Protein AF-A0A2W6Z228-F1 (afdb_monomer)

Structure (mmCIF, N/CA/C/O backbone):
data_AF-A0A2W6Z228-F1
#
_entry.id   AF-A0A2W6Z228-F1
#
loop_
_atom_site.group_PDB
_atom_site.id
_atom_site.type_symbol
_atom_site.label_atom_id
_atom_site.label_alt_id
_atom_site.label_comp_id
_atom_site.label_asym_id
_atom_site.label_entity_id
_atom_site.label_seq_id
_atom_site.pdbx_PDB_ins_code
_atom_site.Cartn_x
_atom_site.Cartn_y
_atom_site.Cartn_z
_atom_site.occupancy
_atom_site.B_iso_or_equiv
_atom_site.auth_seq_id
_atom_site.auth_comp_id
_atom_site.auth_asym_id
_atom_site.auth_atom_id
_atom_site.pdbx_PDB_model_num
ATOM 1 N N . MET A 1 1 ? 29.769 10.459 -49.373 1.00 40.97 1 MET A N 1
ATOM 2 C CA . MET A 1 1 ? 30.879 10.448 -50.356 1.00 40.97 1 MET A CA 1
ATOM 3 C C . MET A 1 1 ? 30.929 9.048 -50.964 1.00 40.97 1 MET A C 1
ATOM 5 O O . MET A 1 1 ? 30.757 8.121 -50.191 1.00 40.97 1 MET A O 1
ATOM 9 N N . PHE A 1 2 ? 31.117 8.925 -52.287 1.00 40.94 2 PHE A N 1
ATOM 10 C CA . PHE A 1 2 ? 31.103 7.706 -53.138 1.00 40.94 2 PHE A CA 1
ATOM 11 C C . PHE A 1 2 ? 29.794 7.371 -53.893 1.00 40.94 2 PHE A C 1
ATOM 13 O O . PHE A 1 2 ? 29.086 6.427 -53.571 1.00 40.94 2 PHE A O 1
ATOM 20 N N . PHE A 1 3 ? 29.550 8.115 -54.982 1.00 45.66 3 PHE A N 1
ATOM 21 C CA . PHE A 1 3 ? 28.634 7.786 -56.091 1.00 45.66 3 PHE A CA 1
ATOM 22 C C . PHE A 1 3 ? 29.430 7.709 -57.415 1.00 45.66 3 PHE A C 1
ATOM 24 O O . PHE A 1 3 ? 29.270 8.562 -58.281 1.00 45.66 3 PHE A O 1
ATOM 31 N N . LEU A 1 4 ? 30.356 6.750 -57.568 1.00 41.16 4 LEU A N 1
ATOM 32 C CA . LEU A 1 4 ? 31.196 6.664 -58.786 1.00 41.16 4 LEU A CA 1
ATOM 33 C C . LEU A 1 4 ? 31.257 5.288 -59.471 1.00 41.16 4 LEU A C 1
ATOM 35 O O . LEU A 1 4 ? 31.843 5.176 -60.541 1.00 41.16 4 LEU A O 1
ATOM 39 N N . LEU A 1 5 ? 30.619 4.246 -58.933 1.00 46.28 5 LEU A N 1
ATOM 40 C CA . LEU A 1 5 ? 30.669 2.908 -59.543 1.00 46.28 5 LEU A CA 1
ATOM 41 C C . LEU A 1 5 ? 29.816 2.686 -60.818 1.00 46.28 5 LEU A C 1
ATOM 43 O O . LEU A 1 5 ? 30.242 1.866 -61.630 1.00 46.28 5 LEU A O 1
ATOM 47 N N . PRO A 1 6 ? 28.687 3.383 -61.090 1.00 53.00 6 PRO A N 1
ATOM 48 C CA . PRO A 1 6 ? 27.893 3.093 -62.294 1.00 53.00 6 PRO A CA 1
ATOM 49 C C . PRO A 1 6 ? 28.604 3.463 -63.606 1.00 53.00 6 PRO A C 1
ATOM 51 O O . PRO A 1 6 ? 28.308 2.898 -64.654 1.00 53.00 6 PRO A O 1
ATOM 54 N N . LEU A 1 7 ? 29.545 4.411 -63.554 1.00 46.50 7 LEU A N 1
ATOM 55 C CA . LEU A 1 7 ? 30.200 4.989 -64.732 1.00 46.50 7 LEU A CA 1
ATOM 56 C C . LEU A 1 7 ? 31.336 4.126 -65.298 1.00 46.50 7 LEU A C 1
ATOM 58 O O . LEU A 1 7 ? 31.685 4.272 -66.466 1.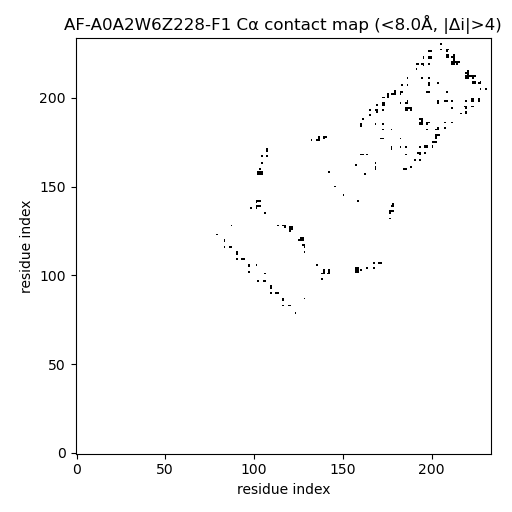00 46.50 7 LEU A O 1
ATOM 62 N N . ILE A 1 8 ? 31.893 3.205 -64.508 1.00 49.97 8 ILE A N 1
ATOM 63 C CA . ILE A 1 8 ? 33.065 2.420 -64.925 1.00 49.97 8 ILE A CA 1
ATOM 64 C C . ILE A 1 8 ? 32.655 1.258 -65.848 1.00 49.97 8 ILE A C 1
ATOM 66 O O . ILE A 1 8 ? 33.374 0.945 -66.792 1.00 49.97 8 ILE A O 1
ATOM 70 N N . GLY A 1 9 ? 31.473 0.660 -65.650 1.00 48.16 9 GLY A N 1
ATOM 71 C CA . GLY A 1 9 ? 31.011 -0.478 -66.459 1.00 48.16 9 GLY A CA 1
ATOM 72 C C . GLY A 1 9 ? 30.674 -0.122 -67.913 1.00 48.16 9 GLY A C 1
ATOM 73 O O . GLY A 1 9 ? 30.976 -0.890 -68.822 1.00 48.16 9 GLY A O 1
ATOM 74 N N . ALA A 1 10 ? 30.098 1.060 -68.151 1.00 48.19 10 ALA A N 1
ATOM 75 C CA . ALA A 1 10 ? 29.707 1.500 -69.493 1.00 48.19 10 ALA A CA 1
ATOM 76 C C . ALA A 1 10 ? 30.907 1.928 -70.363 1.00 48.19 10 ALA A C 1
ATOM 78 O O . ALA A 1 10 ? 30.891 1.739 -71.577 1.00 48.19 10 ALA A O 1
ATOM 79 N N . ALA A 1 11 ? 31.961 2.476 -69.750 1.00 50.47 11 ALA A N 1
ATOM 80 C CA . ALA A 1 11 ? 33.130 2.991 -70.465 1.00 50.47 11 ALA A CA 1
ATOM 81 C C . ALA A 1 11 ? 34.054 1.884 -71.014 1.00 50.47 11 ALA A C 1
ATOM 83 O O . ALA A 1 11 ? 34.706 2.071 -72.042 1.00 50.47 11 ALA A O 1
ATOM 84 N N . VAL A 1 12 ? 34.096 0.718 -70.360 1.00 46.94 12 VAL A N 1
ATOM 85 C CA . VAL A 1 12 ? 34.955 -0.403 -70.780 1.00 46.94 12 VAL A CA 1
ATOM 86 C C . VAL A 1 12 ? 34.349 -1.163 -71.968 1.00 46.94 12 VAL A C 1
ATOM 88 O O . VAL A 1 12 ? 35.068 -1.479 -72.910 1.00 46.94 12 VAL A O 1
ATOM 91 N N . GLY A 1 13 ? 33.026 -1.365 -71.997 1.00 49.38 13 GLY A N 1
ATOM 92 C CA . GLY A 1 13 ? 32.363 -2.058 -73.114 1.00 49.38 13 GLY A CA 1
ATOM 93 C C . GLY A 1 13 ? 32.371 -1.271 -74.434 1.00 49.38 13 GLY A C 1
ATOM 94 O O . GLY A 1 13 ? 32.393 -1.859 -75.513 1.00 49.38 13 GLY A O 1
ATOM 95 N N . ALA A 1 14 ? 32.394 0.065 -74.370 1.00 52.03 14 ALA A N 1
ATOM 96 C CA . ALA A 1 14 ? 32.379 0.923 -75.558 1.00 52.03 14 ALA A CA 1
ATOM 97 C C . ALA A 1 14 ? 33.754 1.059 -76.239 1.00 52.03 14 ALA A C 1
ATOM 99 O O . ALA A 1 14 ? 33.823 1.229 -77.454 1.00 52.03 14 ALA A O 1
ATOM 100 N N . THR A 1 15 ? 34.851 0.983 -75.480 1.00 49.59 15 THR A N 1
ATOM 101 C CA . THR A 1 15 ? 36.208 1.179 -76.021 1.00 49.59 15 THR A CA 1
ATOM 102 C C . THR A 1 15 ? 36.750 -0.064 -76.728 1.00 49.59 15 THR A C 1
ATOM 104 O O . THR A 1 15 ? 37.470 0.066 -77.713 1.00 49.59 15 THR A O 1
ATOM 107 N N . ILE A 1 16 ? 36.341 -1.264 -76.306 1.00 45.41 16 ILE A N 1
ATOM 108 C CA . ILE A 1 16 ? 36.760 -2.529 -76.933 1.00 45.41 16 ILE A CA 1
ATOM 109 C C . ILE A 1 16 ? 36.053 -2.745 -78.282 1.00 45.41 16 ILE A C 1
ATOM 111 O O . ILE A 1 16 ? 36.672 -3.212 -79.236 1.00 45.41 16 ILE A O 1
ATOM 115 N N . GLY A 1 17 ? 34.784 -2.335 -78.408 1.00 46.91 17 GLY A N 1
ATOM 116 C CA . GLY A 1 17 ? 34.005 -2.490 -79.645 1.00 46.91 17 GLY A CA 1
ATOM 117 C C . GLY A 1 17 ? 34.530 -1.691 -80.846 1.00 46.91 17 GLY A C 1
ATOM 118 O O . GLY A 1 17 ? 34.251 -2.062 -81.982 1.00 46.91 17 GLY A O 1
ATOM 119 N N . ALA A 1 18 ? 35.302 -0.625 -80.616 1.00 48.81 18 ALA A N 1
ATOM 120 C CA . ALA A 1 18 ? 35.801 0.254 -81.675 1.00 48.81 18 ALA A CA 1
ATOM 121 C C . ALA A 1 18 ? 37.148 -0.183 -82.281 1.00 48.81 18 ALA A C 1
ATOM 123 O O . ALA A 1 18 ? 37.503 0.288 -83.356 1.00 48.81 18 ALA A O 1
ATOM 124 N N . ILE A 1 19 ? 37.904 -1.068 -81.620 1.00 49.75 19 ILE A N 1
ATOM 125 C CA . ILE A 1 19 ? 39.288 -1.393 -82.022 1.00 49.75 19 ILE A CA 1
ATOM 126 C C . ILE A 1 19 ? 39.359 -2.602 -82.983 1.00 49.75 19 ILE A C 1
ATOM 128 O O . ILE A 1 19 ? 40.369 -2.799 -83.642 1.00 49.75 19 ILE A O 1
ATOM 132 N N . ILE A 1 20 ? 38.286 -3.387 -83.137 1.00 50.53 20 ILE A N 1
ATOM 133 C CA . ILE A 1 20 ? 38.312 -4.702 -83.825 1.00 50.53 20 ILE A CA 1
ATOM 134 C C . ILE A 1 20 ? 37.861 -4.615 -85.306 1.00 50.53 20 ILE A C 1
ATOM 136 O O . ILE A 1 20 ? 37.601 -5.630 -85.944 1.00 50.53 20 ILE A O 1
ATOM 140 N N . ALA A 1 21 ? 37.713 -3.415 -85.878 1.00 49.28 21 ALA A N 1
ATOM 141 C CA . ALA A 1 21 ? 37.137 -3.272 -87.221 1.00 49.28 21 ALA A CA 1
ATOM 142 C C . ALA A 1 21 ? 38.109 -3.562 -88.383 1.00 49.28 21 ALA A C 1
ATOM 144 O O . ALA A 1 21 ? 37.621 -3.902 -89.456 1.00 49.28 21 ALA A O 1
ATOM 145 N N . ASP A 1 22 ? 39.431 -3.494 -88.186 1.00 49.75 22 ASP A N 1
ATOM 146 C CA . ASP A 1 22 ? 40.396 -3.662 -89.281 1.00 49.75 22 ASP A CA 1
ATOM 147 C C . ASP A 1 22 ? 41.418 -4.788 -89.025 1.00 49.75 22 ASP A C 1
ATOM 149 O O . ASP A 1 22 ? 42.326 -4.670 -88.205 1.00 49.75 22 ASP A O 1
ATOM 153 N N . ASP A 1 23 ? 41.265 -5.832 -89.846 1.00 51.12 23 ASP A N 1
ATOM 154 C CA . ASP A 1 23 ? 42.243 -6.845 -90.266 1.00 51.12 23 ASP A CA 1
ATOM 155 C C . ASP A 1 23 ? 42.601 -8.009 -89.299 1.00 51.12 23 ASP A C 1
ATOM 157 O O . ASP A 1 23 ? 42.503 -7.894 -88.083 1.00 51.12 23 ASP A O 1
ATOM 161 N N . TRP A 1 24 ? 43.060 -9.135 -89.877 1.00 42.75 24 TRP A N 1
ATOM 162 C CA . TRP A 1 24 ? 43.602 -10.379 -89.262 1.00 42.75 24 TRP A CA 1
ATOM 163 C C . TRP A 1 24 ? 42.598 -11.494 -88.849 1.00 42.75 24 TRP A C 1
ATOM 165 O O . TRP A 1 24 ? 41.751 -11.355 -87.969 1.00 42.75 24 TRP A O 1
ATOM 175 N N . ALA A 1 25 ? 42.656 -12.652 -89.535 1.00 54.72 25 ALA A N 1
ATOM 176 C CA . ALA A 1 25 ? 41.496 -13.542 -89.680 1.00 54.72 25 ALA A CA 1
ATOM 177 C C . ALA A 1 25 ? 41.574 -14.954 -89.062 1.00 54.72 25 ALA A C 1
ATOM 179 O O . ALA A 1 25 ? 40.607 -15.682 -89.235 1.00 54.72 25 ALA A O 1
ATOM 180 N N . GLU A 1 26 ? 42.594 -15.411 -88.323 1.00 50.47 26 GLU A N 1
ATOM 181 C CA . GLU A 1 26 ? 42.487 -16.771 -87.723 1.00 50.47 26 GLU A CA 1
ATOM 182 C C . GLU A 1 26 ? 43.242 -16.992 -86.403 1.00 50.47 26 GLU A C 1
ATOM 184 O O . GLU A 1 26 ? 42.646 -17.556 -85.482 1.00 50.47 26 GLU A O 1
ATOM 189 N N . SER A 1 27 ? 44.470 -16.474 -86.248 1.00 50.50 27 SER A N 1
ATOM 190 C CA . SER A 1 27 ? 45.174 -16.428 -84.947 1.00 50.50 27 SER A CA 1
ATOM 191 C C . SER A 1 27 ? 44.421 -15.534 -83.948 1.00 50.50 27 SER A C 1
ATOM 193 O O . SER A 1 27 ? 44.153 -15.922 -82.810 1.00 50.50 27 SER A O 1
ATOM 195 N N . ASP A 1 28 ? 43.919 -14.402 -84.437 1.00 52.72 28 ASP A N 1
ATOM 196 C CA . ASP A 1 28 ? 43.193 -13.392 -83.663 1.00 52.72 28 ASP A CA 1
ATOM 197 C C . ASP A 1 28 ? 41.788 -13.837 -83.272 1.00 52.72 28 ASP A C 1
ATOM 199 O O . ASP A 1 28 ? 41.212 -13.308 -82.330 1.00 52.72 28 ASP A O 1
ATOM 203 N N . ARG A 1 29 ? 41.209 -14.859 -83.924 1.00 57.47 29 ARG A N 1
ATOM 204 C CA . ARG A 1 29 ? 39.911 -15.402 -83.488 1.00 57.47 29 ARG A CA 1
ATOM 205 C C . ARG A 1 29 ? 40.032 -16.165 -82.177 1.00 57.47 29 ARG A C 1
ATOM 207 O O . ARG A 1 29 ? 39.082 -16.158 -81.395 1.00 57.47 29 ARG A O 1
ATOM 214 N N . ALA A 1 30 ? 41.148 -16.855 -81.943 1.00 60.91 30 ALA A N 1
ATOM 215 C CA . ALA A 1 30 ? 41.397 -17.521 -80.668 1.00 60.91 30 ALA A CA 1
ATOM 216 C C . ALA A 1 30 ? 41.664 -16.480 -79.573 1.00 60.91 30 ALA A C 1
ATOM 218 O O . ALA A 1 30 ? 41.058 -16.541 -78.505 1.00 60.91 30 ALA A O 1
ATOM 219 N N . GLU A 1 31 ? 42.475 -15.471 -79.878 1.00 60.41 31 GLU A N 1
ATOM 220 C CA . GLU A 1 31 ? 42.805 -14.378 -78.964 1.00 60.41 31 GLU A CA 1
ATOM 221 C C . GLU A 1 31 ? 41.587 -13.492 -78.650 1.00 60.41 31 GLU A C 1
ATOM 223 O O . GLU A 1 31 ? 41.299 -13.229 -77.487 1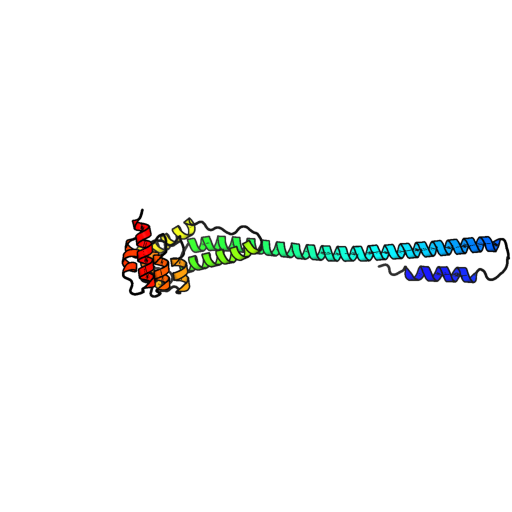.00 60.41 31 GLU A O 1
ATOM 228 N N . ALA A 1 32 ? 40.748 -13.166 -79.637 1.00 63.94 32 ALA A N 1
ATOM 229 C CA . ALA A 1 32 ? 39.475 -12.467 -79.449 1.00 63.94 32 ALA A CA 1
ATOM 230 C C . ALA A 1 32 ? 38.460 -13.292 -78.642 1.00 63.94 32 ALA A C 1
ATOM 232 O O . ALA A 1 32 ? 37.712 -12.740 -77.833 1.00 63.94 32 ALA A O 1
ATOM 233 N N . ARG A 1 33 ? 38.429 -14.626 -78.804 1.00 66.56 33 ARG A N 1
ATOM 234 C CA . ARG A 1 33 ? 37.629 -15.505 -77.929 1.00 66.56 33 ARG A CA 1
ATOM 235 C C . ARG A 1 33 ? 38.147 -15.462 -76.495 1.00 66.56 33 ARG A C 1
ATOM 237 O O . ARG A 1 33 ? 37.330 -15.380 -75.581 1.00 66.56 33 ARG A O 1
ATOM 244 N N . HIS A 1 34 ? 39.464 -15.480 -76.297 1.00 68.62 34 HIS A N 1
ATOM 245 C CA . HIS A 1 34 ? 40.080 -15.343 -74.978 1.00 68.62 34 HIS A CA 1
ATOM 246 C C . HIS A 1 34 ? 39.810 -13.967 -74.355 1.00 68.62 34 HIS A C 1
ATOM 248 O O . HIS A 1 34 ? 39.424 -13.904 -73.188 1.00 68.62 34 HIS A O 1
ATOM 254 N N . HIS A 1 35 ? 39.898 -12.883 -75.126 1.00 66.31 35 HIS A N 1
ATOM 255 C CA . HIS A 1 35 ? 39.544 -11.534 -74.684 1.00 66.31 35 HIS A CA 1
ATOM 256 C C . HIS A 1 35 ? 38.069 -11.429 -74.300 1.00 66.31 35 HIS A C 1
ATOM 258 O O . HIS A 1 35 ? 37.758 -10.969 -73.205 1.00 66.31 35 HIS A O 1
ATOM 264 N N . LYS A 1 36 ? 37.158 -11.956 -75.124 1.00 77.69 36 LYS A N 1
ATOM 265 C CA . LYS A 1 36 ? 35.722 -11.990 -74.817 1.00 77.69 36 LYS A CA 1
ATOM 266 C C . LYS A 1 36 ? 35.410 -12.831 -73.575 1.00 77.69 36 LYS A C 1
ATOM 268 O O . LYS A 1 36 ? 34.549 -12.473 -72.775 1.00 77.69 36 LYS A O 1
ATOM 273 N N . GLN A 1 37 ? 36.100 -13.957 -73.386 1.00 82.50 37 GLN A N 1
ATOM 274 C CA . GLN A 1 37 ? 35.974 -14.771 -72.172 1.00 82.50 37 GLN A CA 1
ATOM 275 C C . GLN A 1 37 ? 36.487 -14.025 -70.936 1.00 82.50 37 GLN A C 1
ATOM 277 O O . GLN A 1 37 ? 35.830 -14.066 -69.896 1.00 82.50 37 GLN A O 1
ATOM 282 N N . MET A 1 38 ? 37.613 -13.318 -71.054 1.00 76.00 38 MET A N 1
ATOM 283 C CA . MET A 1 38 ? 38.180 -12.497 -69.985 1.00 76.00 38 MET A CA 1
ATOM 284 C C . MET A 1 38 ? 37.251 -11.335 -69.614 1.00 76.00 38 MET A C 1
ATOM 286 O O . MET A 1 38 ? 37.014 -11.093 -68.434 1.00 76.00 38 MET A O 1
ATOM 290 N N . GLU A 1 39 ? 36.666 -10.661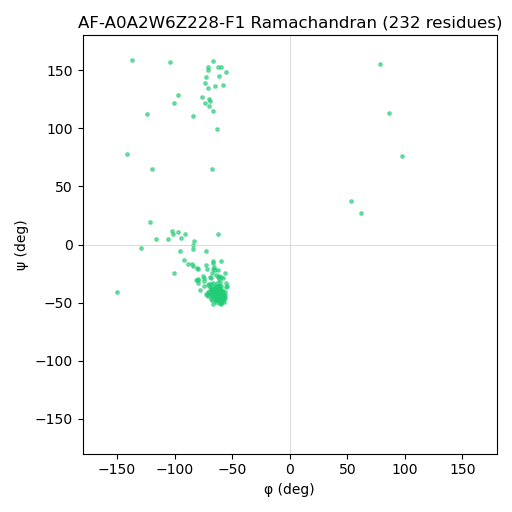 -70.602 1.00 74.81 39 GLU A N 1
ATOM 291 C CA . GLU A 1 39 ? 35.718 -9.562 -70.409 1.00 74.81 39 GLU A CA 1
ATOM 292 C C . GLU A 1 39 ? 34.427 -10.042 -69.731 1.00 74.81 39 GLU A C 1
ATOM 294 O O . GLU A 1 39 ? 33.978 -9.452 -68.746 1.00 74.81 39 GLU A O 1
ATOM 299 N N . ASN A 1 40 ? 33.875 -11.174 -70.175 1.00 81.88 40 ASN A N 1
ATOM 300 C CA . ASN A 1 40 ? 32.725 -11.803 -69.526 1.00 81.88 40 ASN A CA 1
ATOM 301 C C . ASN A 1 40 ? 33.056 -12.237 -68.090 1.00 81.88 40 ASN A C 1
ATOM 303 O O . ASN A 1 40 ? 32.244 -12.059 -67.182 1.00 81.88 40 ASN A O 1
ATOM 307 N N . ALA A 1 41 ? 34.254 -12.782 -67.856 1.00 87.62 41 ALA A N 1
ATOM 308 C CA . ALA A 1 41 ? 34.711 -13.173 -66.526 1.00 87.62 41 ALA A CA 1
ATOM 309 C C . ALA A 1 41 ? 34.881 -11.962 -65.597 1.00 87.62 41 ALA A C 1
ATOM 311 O O . ALA A 1 41 ? 34.482 -12.030 -64.433 1.00 87.62 41 ALA A O 1
ATOM 312 N N . LEU A 1 42 ? 35.425 -10.851 -66.099 1.00 80.44 42 LEU A N 1
ATOM 313 C CA . LEU A 1 42 ? 35.523 -9.590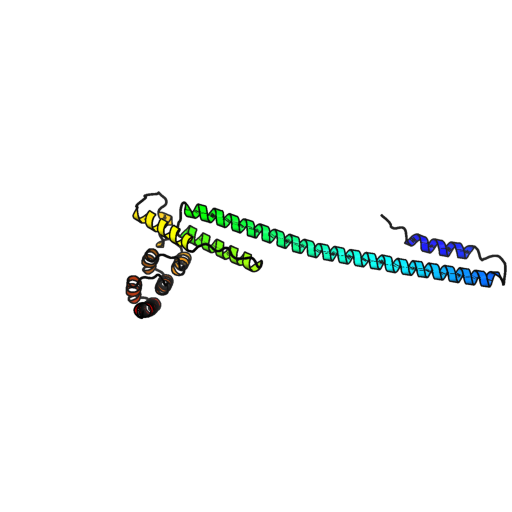 -65.366 1.00 80.44 42 LEU A CA 1
ATOM 314 C C . LEU A 1 42 ? 34.132 -9.037 -65.061 1.00 80.44 42 LEU A C 1
ATOM 316 O O . LEU A 1 42 ? 33.834 -8.771 -63.902 1.00 80.44 42 LEU A O 1
ATOM 320 N N . THR A 1 43 ? 33.250 -8.957 -66.055 1.00 80.75 43 THR A N 1
ATOM 321 C CA . THR A 1 43 ? 31.868 -8.476 -65.900 1.00 80.75 43 THR A CA 1
ATOM 322 C C . THR A 1 43 ? 31.104 -9.284 -64.852 1.00 80.75 43 THR A C 1
ATOM 324 O O . THR A 1 43 ? 30.473 -8.714 -63.962 1.00 80.75 43 THR A O 1
ATOM 327 N N . ASN A 1 44 ? 31.228 -10.612 -64.883 1.00 89.31 44 ASN A N 1
ATOM 328 C CA . ASN A 1 44 ? 30.627 -11.491 -63.883 1.00 89.31 44 ASN A CA 1
ATOM 329 C C . ASN A 1 44 ? 31.224 -11.272 -62.486 1.00 89.31 44 ASN A C 1
ATOM 331 O O . ASN A 1 44 ? 30.477 -11.219 -61.509 1.00 89.31 44 ASN A O 1
ATOM 335 N N . LYS A 1 45 ? 32.550 -11.102 -62.372 1.00 90.31 45 LYS A N 1
ATOM 336 C CA . LYS A 1 45 ? 33.207 -10.777 -61.094 1.00 90.31 45 LYS A CA 1
ATOM 337 C C . LYS A 1 45 ? 32.734 -9.433 -60.542 1.00 90.31 45 LYS A C 1
ATOM 339 O O . LYS A 1 45 ? 32.406 -9.365 -59.361 1.00 90.31 45 LYS A O 1
ATOM 344 N N . TYR A 1 46 ? 32.642 -8.398 -61.378 1.00 80.38 46 TYR A N 1
ATOM 345 C CA . TYR A 1 46 ? 32.141 -7.081 -60.981 1.00 80.38 46 TYR A CA 1
ATOM 346 C C . TYR A 1 46 ? 30.666 -7.133 -60.573 1.00 80.38 46 TYR A C 1
ATOM 348 O O . TYR A 1 46 ? 30.314 -6.591 -59.530 1.00 80.38 46 TYR A O 1
ATOM 356 N N . SER A 1 47 ? 29.817 -7.845 -61.322 1.00 87.06 47 SER A N 1
ATOM 357 C CA . SER A 1 47 ? 28.408 -8.049 -60.962 1.00 87.06 47 SER A CA 1
ATOM 358 C C . SER A 1 47 ? 28.262 -8.786 -59.628 1.00 87.06 47 SER A C 1
ATOM 360 O O . SER A 1 47 ? 27.451 -8.400 -58.787 1.00 87.06 47 SER A O 1
ATOM 362 N N . ASN A 1 48 ? 29.075 -9.820 -59.394 1.00 94.00 48 ASN A N 1
ATOM 363 C CA . ASN A 1 48 ? 29.054 -10.562 -58.138 1.00 94.00 48 ASN A CA 1
ATOM 364 C C . ASN A 1 48 ? 29.530 -9.698 -56.959 1.00 94.00 48 ASN A C 1
ATOM 366 O O . ASN A 1 48 ? 28.884 -9.666 -55.915 1.00 94.00 48 ASN A O 1
ATOM 370 N N . LEU A 1 49 ? 30.611 -8.936 -57.143 1.00 89.75 49 LEU A N 1
ATOM 371 C CA . LEU A 1 49 ? 31.114 -8.011 -56.128 1.00 89.75 49 LEU A CA 1
ATOM 372 C C . LEU A 1 49 ? 30.093 -6.910 -55.810 1.00 89.75 49 LEU A C 1
ATOM 374 O O . LEU A 1 49 ? 29.899 -6.562 -54.649 1.00 89.75 49 LEU A O 1
ATOM 378 N N . GLN A 1 50 ? 29.398 -6.395 -56.825 1.00 89.06 50 GLN A N 1
ATOM 379 C CA . GLN A 1 50 ? 28.330 -5.414 -56.658 1.00 89.06 50 GLN A CA 1
ATOM 380 C C . GLN A 1 50 ? 27.157 -5.986 -55.849 1.00 89.06 50 GLN A C 1
ATOM 382 O O . GLN A 1 50 ? 26.655 -5.314 -54.950 1.00 89.06 50 GLN A O 1
ATOM 387 N N . LYS A 1 51 ? 26.749 -7.235 -56.112 1.00 93.88 51 LYS A N 1
ATOM 388 C CA . LYS A 1 51 ? 25.726 -7.923 -55.307 1.00 93.88 51 LYS A CA 1
ATOM 389 C C . LYS A 1 51 ? 26.164 -8.075 -53.851 1.00 93.88 51 LYS A C 1
ATOM 391 O O . LYS A 1 51 ? 25.398 -7.724 -52.962 1.00 93.88 51 LYS A O 1
ATOM 396 N N . GLN A 1 52 ? 27.400 -8.520 -53.614 1.00 93.75 52 GLN A N 1
ATOM 397 C CA . GLN A 1 52 ? 27.956 -8.642 -52.262 1.00 93.75 52 GLN A CA 1
ATOM 398 C C . GLN A 1 52 ? 28.016 -7.292 -51.538 1.00 93.75 52 GLN A C 1
ATOM 400 O O . GLN A 1 52 ? 27.695 -7.215 -50.355 1.00 93.75 52 GLN A O 1
ATOM 405 N N . TYR A 1 53 ? 28.389 -6.222 -52.244 1.00 90.44 53 TYR A N 1
ATOM 406 C CA . TYR A 1 53 ? 28.407 -4.873 -51.686 1.00 90.44 53 TYR A CA 1
ATOM 407 C C . TYR A 1 53 ? 27.018 -4.440 -51.204 1.00 90.44 53 TYR A C 1
ATOM 409 O O . TYR A 1 53 ? 26.885 -4.003 -50.061 1.00 90.44 53 TYR A O 1
ATOM 417 N N . TYR A 1 54 ? 25.985 -4.592 -52.039 1.00 92.44 54 TYR A N 1
ATOM 418 C CA . TYR A 1 54 ? 24.620 -4.233 -51.648 1.00 92.44 54 TYR A CA 1
ATOM 419 C C . TYR A 1 54 ? 24.082 -5.126 -50.530 1.00 92.44 54 TYR A C 1
ATOM 421 O O . TYR A 1 54 ? 23.463 -4.615 -49.606 1.00 92.44 54 TYR A O 1
ATOM 429 N N . GLU A 1 55 ? 24.390 -6.424 -50.543 1.00 96.00 55 GLU A N 1
ATOM 430 C CA . GLU A 1 55 ? 23.988 -7.337 -49.470 1.00 96.00 55 GLU A CA 1
ATOM 431 C C . GLU A 1 55 ? 24.609 -6.947 -48.117 1.00 96.00 55 GLU A C 1
ATOM 433 O O . GLU A 1 55 ? 23.928 -6.952 -47.092 1.00 96.00 55 GLU A O 1
ATOM 438 N N . ILE A 1 56 ? 25.894 -6.573 -48.094 1.00 93.25 56 ILE A N 1
ATOM 439 C CA . ILE A 1 56 ? 26.559 -6.078 -46.879 1.00 93.25 56 ILE A CA 1
ATOM 440 C C . ILE A 1 56 ? 25.955 -4.738 -46.444 1.00 93.25 56 ILE A C 1
ATOM 442 O O . ILE A 1 56 ? 25.738 -4.534 -45.250 1.00 93.25 56 ILE A O 1
ATOM 446 N N . ALA A 1 57 ? 25.670 -3.835 -47.387 1.00 91.56 57 ALA A N 1
ATOM 447 C CA . ALA A 1 57 ? 25.060 -2.544 -47.090 1.00 91.56 57 ALA A CA 1
ATOM 448 C C . ALA A 1 57 ? 23.664 -2.705 -46.461 1.00 91.56 57 ALA A C 1
ATOM 450 O O . ALA A 1 57 ? 23.408 -2.111 -45.411 1.00 91.56 57 ALA A O 1
ATOM 451 N N . ASP A 1 58 ? 22.812 -3.563 -47.024 1.00 95.19 58 ASP A N 1
ATOM 452 C CA . ASP A 1 58 ? 21.475 -3.841 -46.491 1.00 95.19 58 ASP A CA 1
ATOM 453 C C . ASP A 1 58 ? 21.552 -4.484 -45.101 1.00 95.19 58 ASP A C 1
ATOM 455 O O . ASP A 1 58 ? 20.957 -3.965 -44.155 1.00 95.19 58 ASP A O 1
ATOM 459 N N . LYS A 1 59 ? 22.392 -5.516 -44.918 1.00 95.94 59 LYS A N 1
ATOM 460 C CA . LYS A 1 59 ? 22.620 -6.131 -43.594 1.00 95.94 59 LYS A CA 1
ATOM 461 C C . LYS A 1 59 ? 23.141 -5.126 -42.567 1.00 95.94 59 LYS A C 1
ATOM 463 O O . LYS A 1 59 ? 22.739 -5.163 -41.406 1.00 95.94 59 LYS A O 1
ATOM 468 N N . SER A 1 60 ? 24.039 -4.225 -42.971 1.00 91.38 60 SER A N 1
ATOM 469 C CA . SER A 1 60 ? 24.578 -3.194 -42.076 1.00 91.38 60 SER A CA 1
ATOM 470 C C . SER A 1 60 ? 23.500 -2.206 -41.625 1.00 91.38 60 SER A C 1
ATOM 472 O O . SER A 1 60 ? 23.470 -1.820 -40.456 1.00 91.38 60 SER A O 1
ATOM 474 N N . LYS A 1 61 ? 22.580 -1.845 -42.528 1.00 95.31 61 LYS A N 1
ATOM 475 C CA . LYS A 1 61 ? 21.449 -0.967 -42.233 1.00 95.31 61 LYS A CA 1
ATOM 476 C C . LYS A 1 61 ? 20.456 -1.641 -41.288 1.00 95.31 61 LYS A C 1
ATOM 478 O O . LYS A 1 61 ? 20.084 -1.039 -40.284 1.00 95.31 61 LYS A O 1
ATOM 483 N N . GLU A 1 62 ? 20.077 -2.886 -41.570 1.00 95.44 62 GLU A N 1
ATOM 484 C CA . GLU A 1 62 ? 19.179 -3.668 -40.712 1.00 95.44 62 GLU A CA 1
ATOM 485 C C . GLU A 1 62 ? 19.745 -3.820 -39.295 1.00 95.44 62 GLU A C 1
ATOM 487 O O . GLU A 1 62 ? 19.044 -3.570 -38.312 1.00 95.44 62 GLU A O 1
ATOM 492 N N . LEU A 1 63 ? 21.040 -4.139 -39.178 1.00 95.81 63 LEU A N 1
ATOM 493 C CA . LEU A 1 63 ? 21.723 -4.244 -37.890 1.00 95.81 63 LEU A CA 1
ATOM 494 C C . LEU A 1 63 ? 21.714 -2.913 -37.126 1.00 95.81 63 LEU A C 1
ATOM 496 O O . LEU A 1 63 ? 21.460 -2.901 -35.920 1.00 95.81 63 LEU A O 1
ATOM 500 N N . ALA A 1 64 ? 21.977 -1.795 -37.808 1.00 91.38 64 ALA A N 1
ATOM 501 C CA . ALA A 1 64 ? 21.950 -0.472 -37.191 1.00 91.38 64 ALA A CA 1
ATOM 502 C C . ALA A 1 64 ? 20.547 -0.121 -36.668 1.00 91.38 64 ALA A C 1
ATOM 504 O O . ALA A 1 64 ? 20.403 0.379 -35.552 1.00 91.38 64 ALA A O 1
ATOM 505 N N . GLU A 1 65 ? 19.499 -0.425 -37.436 1.00 95.62 65 GLU A N 1
ATOM 506 C CA . GLU A 1 65 ? 18.112 -0.220 -37.010 1.00 95.62 65 GLU A CA 1
ATOM 507 C C . GLU A 1 65 ? 17.743 -1.097 -35.806 1.00 95.62 65 GLU A C 1
ATOM 509 O O . GLU A 1 65 ? 17.119 -0.615 -34.856 1.00 95.62 65 GLU A O 1
ATOM 514 N N . GLU A 1 66 ? 18.149 -2.368 -35.797 1.00 96.12 66 GLU A N 1
ATOM 515 C CA . GLU A 1 66 ? 17.913 -3.273 -34.670 1.00 96.12 66 GLU A CA 1
ATOM 516 C C . GLU A 1 66 ? 18.642 -2.805 -33.402 1.00 96.12 66 GLU A C 1
ATOM 518 O O . GLU A 1 66 ? 18.056 -2.773 -32.315 1.00 96.12 66 GLU A O 1
ATOM 523 N N . GLN A 1 67 ? 19.906 -2.395 -33.527 1.00 93.06 67 GLN A N 1
ATOM 524 C CA . GLN A 1 67 ? 20.681 -1.849 -32.415 1.00 93.06 67 GLN A CA 1
ATOM 525 C C . GLN A 1 67 ? 20.059 -0.564 -31.870 1.00 93.06 67 GLN A C 1
ATOM 527 O O . GLN A 1 67 ? 19.940 -0.425 -30.654 1.00 93.06 67 GLN A O 1
ATOM 532 N N . ASN A 1 68 ? 19.592 0.333 -32.740 1.00 90.75 68 ASN A N 1
ATOM 533 C CA . ASN A 1 68 ? 18.902 1.554 -32.327 1.00 90.75 68 ASN A CA 1
ATOM 534 C C . ASN A 1 68 ? 17.611 1.246 -31.557 1.00 90.75 68 ASN A C 1
ATOM 536 O O . ASN A 1 68 ? 17.353 1.867 -30.526 1.00 90.75 68 ASN A O 1
ATOM 540 N N . LYS A 1 69 ? 16.829 0.246 -31.989 1.00 93.56 69 LYS A N 1
ATOM 541 C CA . LYS A 1 69 ? 15.640 -0.215 -31.247 1.00 93.56 69 LYS A CA 1
ATOM 542 C C . LYS A 1 69 ? 16.008 -0.753 -29.864 1.00 93.56 69 LYS A C 1
ATOM 544 O O . LYS A 1 69 ? 15.375 -0.381 -28.877 1.00 93.56 69 LYS A O 1
ATOM 549 N N . LYS A 1 70 ? 17.050 -1.589 -29.773 1.00 92.69 70 LYS A N 1
ATOM 550 C CA . LYS A 1 70 ? 17.553 -2.115 -28.489 1.00 92.69 70 LYS A CA 1
ATOM 551 C C . LYS A 1 70 ? 18.050 -0.995 -27.576 1.00 92.69 70 LYS A C 1
ATOM 553 O O . LYS A 1 70 ? 17.758 -1.006 -26.383 1.00 92.69 70 LYS A O 1
ATOM 558 N N . LEU A 1 71 ? 18.764 -0.016 -28.129 1.00 92.94 71 LEU A N 1
ATOM 559 C CA . LEU A 1 71 ? 19.260 1.139 -27.389 1.00 92.94 71 LEU A CA 1
ATOM 560 C C . LEU A 1 71 ? 18.110 1.996 -26.854 1.00 92.94 71 LEU A C 1
ATOM 562 O O . LEU A 1 71 ? 18.135 2.366 -25.684 1.00 92.94 71 LEU A O 1
ATOM 566 N N . ALA A 1 72 ? 17.083 2.255 -27.667 1.00 87.94 72 ALA A N 1
ATOM 567 C CA . ALA A 1 72 ? 15.894 2.991 -27.245 1.00 87.94 72 ALA A CA 1
ATOM 568 C C . ALA A 1 72 ? 15.145 2.267 -26.114 1.00 87.94 72 ALA A C 1
ATOM 570 O O . ALA A 1 72 ? 14.793 2.892 -25.116 1.00 87.94 72 ALA A O 1
ATOM 571 N N . ALA A 1 73 ? 14.969 0.945 -26.226 1.00 86.00 73 ALA A N 1
ATOM 572 C CA . ALA A 1 73 ? 14.347 0.137 -25.177 1.00 86.00 73 ALA A CA 1
ATOM 573 C C . ALA A 1 73 ? 15.145 0.185 -23.863 1.00 86.00 73 ALA A C 1
ATOM 575 O O . ALA A 1 73 ? 14.573 0.426 -22.802 1.00 86.00 73 ALA A O 1
ATOM 576 N N . LYS A 1 74 ? 16.474 0.036 -23.937 1.00 87.44 74 LYS A N 1
ATOM 577 C CA . LYS A 1 74 ? 17.363 0.130 -22.771 1.00 87.44 74 LYS A CA 1
ATOM 578 C C . LYS A 1 74 ? 17.364 1.530 -22.151 1.00 87.44 74 LYS A C 1
ATOM 580 O O . LYS A 1 74 ? 17.356 1.662 -20.933 1.00 87.44 74 LYS A O 1
ATOM 585 N N . SER A 1 75 ? 17.367 2.577 -22.976 1.00 86.75 75 SER A N 1
ATOM 586 C CA . SER A 1 75 ? 17.290 3.962 -22.504 1.00 86.75 75 SER A CA 1
ATOM 587 C C . SER A 1 75 ? 15.993 4.214 -21.743 1.00 86.75 75 SER A C 1
ATOM 589 O O . SER A 1 75 ? 16.017 4.855 -20.698 1.00 86.75 75 SER A O 1
ATOM 591 N N . LEU A 1 76 ? 14.875 3.694 -22.250 1.00 86.81 76 LEU A N 1
ATOM 592 C CA . LEU A 1 76 ? 13.575 3.826 -21.608 1.00 86.81 76 LEU A CA 1
ATOM 593 C C . LEU A 1 76 ? 13.527 3.075 -20.268 1.00 86.81 76 LEU A C 1
ATOM 595 O O . LEU A 1 76 ? 13.042 3.621 -19.280 1.00 86.81 76 LEU A O 1
ATOM 599 N N . GLU A 1 77 ? 14.065 1.852 -20.215 1.00 85.44 77 GLU A N 1
ATOM 600 C CA . GLU A 1 77 ? 14.192 1.093 -18.965 1.00 85.44 77 GLU A CA 1
ATOM 601 C C . GLU A 1 77 ? 15.002 1.871 -17.920 1.00 85.44 77 GLU A C 1
ATOM 603 O O . GLU A 1 77 ? 14.554 2.003 -16.784 1.00 85.44 77 GLU A O 1
ATOM 608 N N . ASN A 1 78 ? 16.141 2.452 -18.311 1.00 85.38 78 ASN A N 1
ATOM 609 C CA . ASN A 1 78 ? 16.952 3.278 -17.416 1.00 85.38 78 ASN A CA 1
ATOM 610 C C . ASN A 1 78 ? 16.157 4.472 -16.867 1.00 85.38 78 ASN A C 1
ATOM 612 O O . ASN A 1 78 ? 16.137 4.672 -15.658 1.00 85.38 78 ASN A O 1
ATOM 616 N N . SER A 1 79 ? 15.427 5.206 -17.714 1.00 87.62 79 SER A N 1
ATOM 617 C CA . SER A 1 79 ? 14.605 6.336 -17.258 1.00 87.62 79 SER A CA 1
ATOM 618 C C . SER A 1 79 ? 13.512 5.922 -16.266 1.00 87.62 79 SER A C 1
ATOM 620 O O . SER A 1 79 ? 13.221 6.656 -15.324 1.00 87.62 79 SER A O 1
ATOM 622 N N . TYR A 1 80 ? 12.910 4.740 -16.435 1.00 86.81 80 TYR A N 1
ATOM 623 C CA . TYR A 1 80 ? 11.945 4.220 -15.462 1.00 86.81 80 TYR A CA 1
ATOM 624 C C . TYR A 1 80 ? 12.594 3.814 -14.137 1.00 86.81 80 TYR A C 1
ATOM 626 O O . TYR A 1 80 ? 11.968 3.960 -13.086 1.00 86.81 80 TYR A O 1
ATOM 634 N N . LEU A 1 81 ? 13.828 3.310 -14.172 1.00 85.94 81 LEU A N 1
ATOM 635 C CA . LEU A 1 81 ? 14.595 2.998 -12.966 1.00 85.94 81 LEU A CA 1
ATOM 636 C C . LEU A 1 81 ? 14.991 4.265 -12.208 1.00 85.94 81 LEU A C 1
ATOM 638 O O . LEU A 1 81 ? 14.856 4.288 -10.986 1.00 85.94 81 LEU A O 1
ATOM 642 N N . ASP A 1 82 ? 15.404 5.313 -12.920 1.00 89.31 82 ASP A N 1
ATOM 643 C CA . ASP A 1 82 ? 15.716 6.616 -12.329 1.00 89.31 82 ASP A CA 1
ATOM 644 C C . ASP A 1 82 ? 14.477 7.203 -11.642 1.00 89.31 82 ASP A C 1
ATOM 646 O O . ASP A 1 82 ? 14.525 7.547 -10.461 1.00 89.31 82 ASP A O 1
ATOM 650 N N . LEU A 1 83 ? 13.324 7.190 -12.322 1.00 88.50 83 LEU A N 1
ATOM 651 C CA . LEU A 1 83 ? 12.055 7.630 -11.738 1.00 88.50 83 LEU A CA 1
ATOM 652 C C . LEU A 1 83 ? 11.666 6.803 -10.500 1.00 88.50 83 LEU A C 1
ATOM 654 O O . LEU A 1 83 ? 11.200 7.346 -9.500 1.00 88.50 83 LEU A O 1
ATOM 658 N N . ALA A 1 84 ? 11.847 5.481 -10.546 1.00 86.81 84 ALA A N 1
ATOM 659 C CA . ALA A 1 84 ? 11.578 4.605 -9.409 1.00 86.81 84 ALA A CA 1
ATOM 660 C C . ALA A 1 84 ? 12.467 4.941 -8.198 1.00 86.81 84 ALA A C 1
ATOM 662 O O . ALA A 1 84 ? 11.983 4.950 -7.061 1.00 86.81 84 ALA A O 1
ATOM 663 N N . LEU A 1 85 ? 13.745 5.246 -8.440 1.00 86.69 85 LEU A N 1
ATOM 664 C CA . LEU A 1 85 ? 14.681 5.677 -7.408 1.00 86.69 85 LEU A CA 1
ATOM 665 C C . LEU A 1 85 ? 14.257 7.026 -6.818 1.00 86.69 85 LEU A C 1
ATOM 667 O O . LEU A 1 85 ? 14.160 7.147 -5.597 1.00 86.69 85 LEU A O 1
ATOM 671 N N . GLU A 1 86 ? 13.933 8.006 -7.662 1.00 89.94 86 GLU A N 1
ATOM 672 C CA . GLU A 1 86 ? 13.454 9.324 -7.234 1.00 89.94 86 GLU A CA 1
ATOM 673 C C . GLU A 1 86 ? 12.208 9.213 -6.354 1.00 89.94 86 GLU A C 1
ATOM 675 O O . GLU A 1 86 ? 12.193 9.740 -5.242 1.00 89.94 86 GLU A O 1
ATOM 680 N N . LEU A 1 87 ? 11.204 8.444 -6.788 1.00 89.50 87 LEU A N 1
ATOM 681 C CA . LEU A 1 87 ? 9.986 8.203 -6.012 1.00 89.50 87 LEU A CA 1
ATOM 682 C C . LEU A 1 87 ? 10.288 7.557 -4.655 1.00 89.50 87 LEU A C 1
ATOM 684 O O . LEU A 1 87 ? 9.699 7.943 -3.642 1.00 89.50 87 LEU A O 1
ATOM 688 N N . SER A 1 88 ? 11.217 6.596 -4.610 1.00 88.62 88 SER A N 1
ATOM 689 C CA . SER A 1 88 ? 11.620 5.948 -3.358 1.00 88.62 88 SER A CA 1
ATOM 690 C C . SER A 1 88 ? 12.285 6.933 -2.386 1.00 88.62 88 SER A C 1
ATOM 692 O O . SER A 1 88 ? 11.949 6.954 -1.199 1.00 88.62 88 SER A O 1
ATOM 694 N N . CYS A 1 89 ? 13.145 7.820 -2.895 1.00 89.81 89 CYS A N 1
ATOM 695 C CA . CYS A 1 89 ? 13.785 8.879 -2.121 1.00 89.81 89 CYS A CA 1
ATOM 696 C C . CYS A 1 89 ? 12.764 9.912 -1.626 1.00 89.81 89 CYS A C 1
ATOM 698 O O . CYS A 1 89 ? 12.788 10.287 -0.453 1.00 89.81 89 CYS A O 1
ATOM 700 N N . SER A 1 90 ? 11.830 10.341 -2.480 1.00 92.50 90 SER A N 1
ATOM 701 C CA . SER A 1 90 ? 10.767 11.275 -2.095 1.00 92.50 90 SER A CA 1
ATOM 702 C C . SER A 1 90 ? 9.880 10.706 -0.990 1.00 92.50 90 SER A C 1
ATOM 704 O O . SER A 1 90 ? 9.578 11.410 -0.028 1.00 92.50 90 SER A O 1
ATOM 706 N N . LEU A 1 91 ? 9.507 9.423 -1.072 1.00 93.69 91 LEU A N 1
ATOM 707 C CA . LEU A 1 91 ? 8.747 8.754 -0.013 1.00 93.69 91 LEU A CA 1
ATOM 708 C C . LEU A 1 91 ? 9.536 8.673 1.296 1.00 93.69 91 LEU A C 1
ATOM 710 O O . LEU A 1 91 ? 8.964 8.866 2.368 1.00 93.69 91 LEU A O 1
ATOM 714 N N . PHE A 1 92 ? 10.844 8.431 1.229 1.00 92.50 92 PHE A N 1
ATOM 715 C CA . PHE A 1 92 ? 11.688 8.430 2.418 1.00 92.50 92 PHE A CA 1
ATOM 716 C C . PHE A 1 92 ? 11.717 9.805 3.102 1.00 92.50 92 PHE A C 1
ATOM 718 O O . PHE A 1 92 ? 11.497 9.882 4.312 1.00 92.50 92 PHE A O 1
ATOM 725 N N . VAL A 1 93 ? 11.911 10.890 2.347 1.00 93.19 93 VAL A N 1
ATOM 726 C CA . VAL A 1 93 ? 11.870 12.266 2.881 1.00 93.19 93 VAL A CA 1
ATOM 727 C C . VAL A 1 93 ? 10.498 12.573 3.482 1.00 93.19 93 VAL A C 1
ATOM 729 O O . VAL A 1 93 ? 10.406 12.995 4.636 1.00 93.19 93 VAL A O 1
ATOM 732 N N . LEU A 1 94 ? 9.427 12.261 2.749 1.00 93.44 94 LEU A N 1
ATOM 733 C CA . LEU A 1 94 ? 8.055 12.463 3.209 1.00 93.44 94 LEU A CA 1
ATOM 734 C C . LEU A 1 94 ? 7.779 11.715 4.522 1.00 93.44 94 LEU A C 1
ATOM 736 O O . LEU A 1 94 ? 7.151 12.262 5.427 1.00 93.44 94 LEU A O 1
ATOM 740 N N . SER A 1 95 ? 8.298 10.492 4.669 1.00 94.19 95 SER A N 1
ATOM 741 C CA . SER A 1 95 ? 8.133 9.701 5.893 1.00 94.19 95 SER A CA 1
ATOM 742 C C . SER A 1 95 ? 8.741 10.389 7.125 1.00 94.19 95 SER A C 1
ATOM 744 O O . SER A 1 95 ? 8.168 10.323 8.220 1.00 94.19 95 SER A O 1
ATOM 746 N N . GLN A 1 96 ? 9.866 11.091 6.956 1.00 93.06 96 GLN A N 1
ATOM 747 C CA . GLN A 1 96 ? 10.519 11.838 8.031 1.00 93.06 96 GLN A CA 1
ATOM 748 C C . GLN A 1 96 ? 9.728 13.090 8.396 1.00 93.06 96 GLN A C 1
ATOM 750 O O . GLN A 1 96 ? 9.541 13.376 9.578 1.00 93.06 96 GLN A O 1
ATOM 755 N N . ASP A 1 97 ? 9.225 13.817 7.400 1.00 92.31 97 ASP A N 1
ATOM 756 C CA . ASP A 1 97 ? 8.437 15.026 7.635 1.00 92.31 97 ASP A CA 1
ATOM 757 C C . ASP A 1 97 ? 7.104 14.718 8.316 1.00 92.31 97 ASP A C 1
ATOM 759 O O . ASP A 1 97 ? 6.735 15.386 9.285 1.00 92.31 97 ASP A O 1
ATOM 763 N N . ILE A 1 98 ? 6.434 13.641 7.901 1.00 92.81 98 ILE A N 1
ATOM 764 C CA . ILE A 1 98 ? 5.224 13.153 8.572 1.00 92.81 98 ILE A CA 1
ATOM 765 C C . ILE A 1 98 ? 5.522 12.778 10.023 1.00 92.81 98 ILE A C 1
ATOM 767 O O . ILE A 1 98 ? 4.718 13.085 10.899 1.00 92.81 98 ILE A O 1
ATOM 771 N N . SER A 1 99 ? 6.687 12.187 10.303 1.00 91.38 99 SER A N 1
ATOM 772 C CA . SER A 1 99 ? 7.057 11.802 11.671 1.00 91.38 99 SER A CA 1
ATOM 773 C C . SER A 1 99 ? 7.217 12.996 12.617 1.00 91.38 99 SER A C 1
ATOM 775 O O . SER A 1 99 ? 7.011 12.858 13.821 1.00 91.38 99 SER A O 1
ATOM 777 N N . LYS A 1 100 ? 7.544 14.190 12.101 1.00 89.56 100 LYS A N 1
ATOM 778 C CA . LYS A 1 100 ? 7.631 15.419 12.913 1.00 89.56 100 LYS A CA 1
ATOM 779 C C . LYS A 1 100 ? 6.246 15.885 13.369 1.00 89.56 100 LYS A C 1
ATOM 781 O O . LYS A 1 100 ? 6.066 16.314 14.513 1.00 89.56 100 LYS A O 1
ATOM 786 N N . ASN A 1 101 ? 5.254 15.808 12.483 1.00 85.81 101 ASN A N 1
ATOM 787 C CA . ASN A 1 101 ? 3.886 16.213 12.785 1.00 85.81 101 ASN A CA 1
ATOM 788 C C . ASN A 1 101 ? 2.853 15.269 12.150 1.00 85.81 101 ASN A C 1
ATOM 790 O O . ASN A 1 101 ? 2.254 15.606 11.123 1.00 85.81 101 ASN A O 1
ATOM 794 N N . PRO A 1 102 ? 2.630 14.088 12.753 1.00 90.38 102 PRO A N 1
ATOM 795 C CA . PRO A 1 102 ? 1.736 13.101 12.175 1.00 90.38 102 PRO A CA 1
ATOM 796 C C . PRO A 1 102 ? 0.275 13.540 12.309 1.00 90.38 102 PRO A C 1
ATOM 798 O O . PRO A 1 102 ? -0.138 14.120 13.316 1.00 90.38 102 PRO A O 1
ATOM 801 N N . SER A 1 103 ? -0.513 13.220 11.286 1.00 90.44 103 SER A N 1
ATOM 802 C CA . SER A 1 103 ? -1.972 13.324 11.274 1.00 90.44 103 SER A CA 1
ATOM 803 C C . SER A 1 103 ? -2.548 12.071 10.621 1.00 90.44 103 SER A C 1
ATOM 805 O O . SER A 1 103 ? -1.847 11.385 9.875 1.00 90.44 103 SER A O 1
ATOM 807 N N . TYR A 1 104 ? -3.818 11.746 10.872 1.00 90.38 104 TYR A N 1
ATOM 808 C CA . TYR A 1 104 ? -4.415 10.579 10.210 1.00 90.38 104 TYR A CA 1
ATOM 809 C C . TYR A 1 104 ? -4.443 10.741 8.695 1.00 90.38 104 TYR A C 1
ATOM 811 O O . TYR A 1 104 ? -4.140 9.794 7.981 1.00 90.38 104 TYR A O 1
ATOM 819 N N . GLU A 1 105 ? -4.772 11.941 8.219 1.00 90.38 105 GLU A N 1
ATOM 820 C CA . GLU A 1 105 ? -4.827 12.252 6.794 1.00 90.38 105 GLU A CA 1
ATOM 821 C C . GLU A 1 105 ? -3.456 12.036 6.139 1.00 90.38 105 GLU A C 1
ATOM 823 O O . GLU A 1 105 ? -3.353 11.293 5.167 1.00 90.38 105 GLU A O 1
ATOM 828 N N . SER A 1 106 ? -2.384 12.587 6.722 1.00 92.19 106 SER A N 1
ATOM 829 C CA . SER A 1 106 ? -1.033 12.429 6.171 1.00 92.19 106 SER A CA 1
ATOM 830 C C . SER A 1 106 ? -0.543 10.980 6.204 1.00 92.19 106 SER A C 1
ATOM 832 O O . SER A 1 106 ? 0.083 10.535 5.246 1.00 92.19 106 SER A O 1
ATOM 834 N N . LEU A 1 107 ? -0.862 10.210 7.249 1.00 92.62 107 LEU A N 1
ATOM 835 C CA . LEU A 1 107 ? -0.504 8.787 7.323 1.00 92.62 107 LEU A CA 1
ATOM 836 C C . LEU A 1 107 ? -1.259 7.932 6.296 1.00 92.62 107 LEU A C 1
ATOM 838 O O . LEU A 1 107 ? -0.679 7.005 5.728 1.00 92.62 107 LEU A O 1
ATOM 842 N N . ILE A 1 108 ? -2.535 8.239 6.048 1.00 91.88 108 ILE A N 1
ATOM 843 C CA . ILE A 1 108 ? -3.349 7.559 5.033 1.00 91.88 108 ILE A CA 1
ATOM 844 C C . ILE A 1 108 ? -2.810 7.872 3.640 1.00 91.88 108 ILE A C 1
ATOM 846 O O . ILE A 1 108 ? -2.510 6.948 2.887 1.00 91.88 108 ILE A O 1
ATOM 850 N N . GLN A 1 109 ? -2.608 9.153 3.330 1.00 92.38 109 GLN A N 1
ATOM 851 C CA . GLN A 1 109 ? -2.068 9.586 2.042 1.00 92.38 109 GLN A CA 1
ATOM 852 C C . GLN A 1 109 ? -0.669 9.014 1.793 1.00 92.38 109 GLN A C 1
ATOM 854 O O . GLN A 1 109 ? -0.374 8.548 0.696 1.00 92.38 109 GLN A O 1
ATOM 859 N N . PHE A 1 110 ? 0.184 8.973 2.820 1.00 94.44 110 PHE A N 1
ATOM 860 C CA . PHE A 1 110 ? 1.505 8.357 2.718 1.00 94.44 110 PHE A CA 1
ATOM 861 C C . PHE A 1 110 ? 1.422 6.874 2.370 1.00 94.44 110 PHE A C 1
ATOM 863 O O . PHE A 1 110 ? 2.142 6.394 1.497 1.00 94.44 110 PHE A O 1
ATOM 870 N N . ARG A 1 111 ? 0.511 6.140 3.011 1.00 92.56 111 ARG A N 1
ATOM 871 C CA . ARG A 1 111 ? 0.288 4.731 2.695 1.00 92.56 111 ARG A CA 1
ATOM 872 C C . ARG A 1 111 ? -0.204 4.537 1.266 1.00 92.56 111 ARG A C 1
ATOM 874 O O . ARG A 1 111 ? 0.301 3.651 0.581 1.00 92.56 111 ARG A O 1
ATOM 881 N N . GLU A 1 112 ? -1.170 5.335 0.824 1.00 92.31 112 GLU A N 1
ATOM 882 C CA . GLU A 1 112 ? -1.668 5.283 -0.553 1.00 92.31 112 GLU A CA 1
ATOM 883 C C . GLU A 1 112 ? -0.545 5.578 -1.554 1.00 92.31 112 GLU A C 1
ATOM 885 O O . GLU A 1 112 ? -0.397 4.848 -2.533 1.00 92.31 112 GLU A O 1
ATOM 890 N N . ALA A 1 113 ? 0.303 6.571 -1.274 1.00 93.50 113 ALA A N 1
ATOM 891 C CA . ALA A 1 113 ? 1.465 6.890 -2.098 1.00 93.50 113 ALA A CA 1
ATOM 892 C C . ALA A 1 113 ? 2.454 5.714 -2.170 1.00 93.50 113 ALA A C 1
ATOM 894 O O . ALA A 1 113 ? 2.872 5.329 -3.260 1.00 93.50 113 ALA A O 1
ATOM 895 N N . VAL A 1 114 ? 2.769 5.070 -1.040 1.00 94.25 114 VAL A N 1
ATOM 896 C CA . VAL A 1 114 ? 3.609 3.857 -1.011 1.00 94.25 114 VAL A CA 1
ATOM 897 C C . VAL A 1 114 ? 2.976 2.726 -1.828 1.00 94.25 114 VAL A C 1
ATOM 899 O O . VAL A 1 114 ? 3.669 2.061 -2.595 1.00 94.25 114 VAL A O 1
ATOM 902 N N . GLN A 1 115 ? 1.664 2.507 -1.708 1.00 92.94 115 GLN A N 1
ATOM 903 C CA . GLN A 1 115 ? 0.956 1.475 -2.470 1.00 92.94 115 GLN A CA 1
ATOM 904 C C . GLN A 1 115 ? 0.998 1.740 -3.977 1.00 92.94 115 GLN A C 1
ATOM 906 O O . GLN A 1 115 ? 1.283 0.821 -4.746 1.00 92.94 115 GLN A O 1
ATOM 911 N N . GLN A 1 116 ? 0.749 2.978 -4.403 1.00 91.31 116 GLN A N 1
ATOM 912 C CA . GLN A 1 116 ? 0.815 3.371 -5.811 1.00 91.31 116 GLN A CA 1
ATOM 913 C C . GLN A 1 116 ? 2.236 3.214 -6.363 1.00 91.31 116 GLN A C 1
ATOM 915 O O . GLN A 1 116 ? 2.419 2.617 -7.424 1.00 91.31 116 GLN A O 1
ATOM 920 N N . THR A 1 117 ? 3.253 3.647 -5.616 1.00 91.94 117 THR A N 1
ATOM 921 C CA . THR A 1 117 ? 4.655 3.445 -6.000 1.00 91.94 117 THR A CA 1
ATOM 922 C C . THR A 1 117 ? 4.989 1.959 -6.106 1.00 91.94 117 THR A C 1
ATOM 924 O O . THR A 1 117 ? 5.577 1.531 -7.096 1.00 91.94 117 THR A O 1
ATOM 927 N N . ASN A 1 118 ? 4.535 1.131 -5.163 1.00 93.88 118 ASN A N 1
ATOM 928 C CA . ASN A 1 118 ? 4.738 -0.317 -5.223 1.00 93.88 118 ASN A CA 1
ATOM 929 C C . ASN A 1 118 ? 4.067 -0.960 -6.441 1.00 93.88 118 ASN A C 1
ATOM 931 O O . ASN A 1 118 ? 4.643 -1.868 -7.035 1.00 93.88 118 ASN A O 1
ATOM 935 N N . GLN A 1 119 ? 2.896 -0.478 -6.872 1.00 91.56 119 GLN A N 1
ATOM 936 C CA . GLN A 1 119 ? 2.279 -0.947 -8.118 1.00 91.56 119 GLN A CA 1
ATOM 937 C C . GLN A 1 119 ? 3.159 -0.657 -9.339 1.00 91.56 119 GLN A C 1
ATOM 939 O O . GLN A 1 119 ? 3.245 -1.492 -10.240 1.00 91.56 119 GLN A O 1
ATOM 944 N N . VAL A 1 120 ? 3.820 0.503 -9.381 1.00 88.44 120 VAL A N 1
ATOM 945 C CA . VAL A 1 120 ? 4.763 0.849 -10.455 1.00 88.44 120 VAL A CA 1
ATOM 946 C C . VAL A 1 120 ? 6.016 -0.024 -10.376 1.00 88.44 120 VAL A C 1
ATOM 948 O O . VAL A 1 120 ? 6.401 -0.621 -11.378 1.00 88.44 120 VAL A O 1
ATOM 951 N N . LEU A 1 121 ? 6.608 -0.178 -9.189 1.00 89.19 121 LEU A N 1
ATOM 952 C CA . LEU A 1 121 ? 7.803 -1.003 -8.979 1.00 89.19 121 LEU A CA 1
ATOM 953 C C . LEU A 1 121 ? 7.581 -2.461 -9.393 1.00 89.19 121 LEU A C 1
ATOM 955 O O . LEU A 1 121 ? 8.423 -3.040 -10.077 1.00 89.19 121 LEU A O 1
ATOM 959 N N . LEU A 1 122 ? 6.425 -3.036 -9.055 1.00 90.50 122 LEU A N 1
ATOM 960 C CA . LEU A 1 122 ? 6.074 -4.402 -9.442 1.00 90.50 122 LEU A CA 1
ATOM 961 C C . LEU A 1 122 ? 5.940 -4.560 -10.960 1.00 90.50 122 LEU A C 1
ATOM 963 O O . LEU A 1 122 ? 6.416 -5.551 -11.505 1.00 90.50 122 LEU A O 1
ATOM 967 N N . LYS A 1 123 ? 5.363 -3.574 -11.665 1.00 88.62 123 LYS A N 1
ATOM 968 C CA . LYS A 1 123 ? 5.317 -3.577 -13.142 1.00 88.62 123 LYS A CA 1
ATOM 969 C C . LYS A 1 123 ? 6.712 -3.548 -13.773 1.00 88.62 123 LYS A C 1
ATOM 971 O O . LYS A 1 123 ? 6.883 -4.045 -14.880 1.00 88.62 123 LYS A O 1
ATOM 976 N N . LEU A 1 124 ? 7.695 -2.991 -13.068 1.00 85.56 124 LEU A N 1
ATOM 977 C CA . LEU A 1 124 ? 9.101 -2.950 -13.471 1.00 85.56 124 LEU A CA 1
ATOM 978 C C . LEU A 1 124 ? 9.911 -4.159 -12.960 1.00 85.56 124 LEU A C 1
ATOM 980 O O . LEU A 1 124 ? 11.138 -4.157 -13.067 1.00 85.56 124 LEU A O 1
ATOM 984 N N . ASN A 1 125 ? 9.259 -5.181 -12.385 1.00 88.38 125 ASN A N 1
ATOM 985 C CA . ASN A 1 125 ? 9.903 -6.330 -11.734 1.00 88.38 125 ASN A CA 1
ATOM 986 C C . ASN A 1 125 ? 10.929 -5.917 -10.657 1.00 88.38 125 ASN A C 1
ATOM 988 O O . ASN A 1 125 ? 11.993 -6.527 -10.520 1.00 88.38 125 ASN A O 1
ATOM 992 N N . LYS A 1 126 ? 10.637 -4.850 -9.905 1.00 88.75 126 LYS A N 1
ATOM 993 C CA . LYS A 1 126 ? 11.461 -4.359 -8.794 1.00 88.75 126 LYS A CA 1
ATOM 994 C C . LYS A 1 126 ? 10.842 -4.725 -7.451 1.00 88.75 126 LYS A C 1
ATOM 996 O O . LYS A 1 126 ? 9.641 -4.965 -7.337 1.00 88.75 126 LYS A O 1
ATOM 1001 N N . GLN A 1 127 ? 11.694 -4.763 -6.429 1.00 89.12 127 GLN A N 1
ATOM 1002 C CA . GLN A 1 127 ? 11.265 -5.016 -5.059 1.00 89.12 127 GLN A CA 1
ATOM 1003 C C . GLN A 1 127 ? 10.368 -3.870 -4.564 1.00 89.12 127 GLN A C 1
ATOM 1005 O O . GLN A 1 127 ? 10.696 -2.706 -4.806 1.00 89.12 127 GLN A O 1
ATOM 1010 N N . PRO A 1 128 ? 9.252 -4.171 -3.880 1.00 92.44 128 PRO A N 1
ATOM 1011 C CA . PRO A 1 128 ? 8.390 -3.148 -3.315 1.00 92.44 128 PRO A CA 1
ATOM 1012 C C . PRO A 1 128 ? 9.061 -2.464 -2.120 1.00 92.44 128 PRO A C 1
ATOM 1014 O O . PRO A 1 128 ? 9.819 -3.070 -1.362 1.00 92.44 128 PRO A O 1
ATOM 1017 N N . ILE A 1 129 ? 8.714 -1.201 -1.911 1.00 91.50 129 ILE A N 1
ATOM 1018 C CA . ILE A 1 129 ? 9.060 -0.450 -0.712 1.00 91.50 129 ILE A CA 1
ATOM 1019 C C . ILE A 1 129 ? 8.245 -1.020 0.449 1.00 91.50 129 ILE A C 1
ATOM 1021 O O . ILE A 1 129 ? 7.010 -0.993 0.441 1.00 91.50 129 ILE A O 1
ATOM 1025 N N . CYS A 1 130 ? 8.947 -1.525 1.460 1.00 88.62 130 CYS A N 1
ATOM 1026 C CA . CYS A 1 130 ? 8.354 -1.989 2.704 1.00 88.62 130 CYS A CA 1
ATOM 1027 C C . CYS A 1 130 ? 8.537 -0.918 3.782 1.00 88.62 130 CYS A C 1
ATOM 1029 O O . CYS A 1 130 ? 9.661 -0.533 4.101 1.00 88.62 130 CYS A O 1
ATOM 1031 N N . ILE A 1 131 ? 7.429 -0.442 4.350 1.00 89.75 131 ILE A N 1
ATOM 1032 C CA . ILE A 1 131 ? 7.444 0.444 5.515 1.00 89.75 131 ILE A CA 1
ATOM 1033 C C . ILE A 1 131 ? 7.233 -0.417 6.756 1.00 89.75 131 ILE A C 1
ATOM 1035 O O . ILE A 1 131 ? 6.282 -1.195 6.818 1.00 89.75 131 ILE A O 1
ATOM 1039 N N . SER A 1 132 ? 8.112 -0.269 7.748 1.00 89.50 132 SER A N 1
ATOM 1040 C CA . SER A 1 132 ? 8.004 -1.007 9.009 1.00 89.50 132 SER A CA 1
ATOM 1041 C C . SER A 1 132 ? 6.660 -0.743 9.696 1.00 89.50 132 SER A C 1
ATOM 1043 O O . SER A 1 132 ? 6.227 0.405 9.798 1.00 89.50 132 SER A O 1
ATOM 1045 N N . GLN A 1 133 ? 6.024 -1.788 10.232 1.00 84.00 133 GLN A N 1
ATOM 1046 C CA . GLN A 1 133 ? 4.794 -1.675 11.036 1.00 84.00 133 GLN A CA 1
ATOM 1047 C C . GLN A 1 133 ? 4.964 -0.723 12.234 1.00 84.00 133 GLN A C 1
ATOM 1049 O O . GLN A 1 133 ? 4.055 0.026 12.605 1.00 84.00 133 GLN A O 1
ATOM 1054 N N . ASP A 1 134 ? 6.172 -0.692 12.794 1.00 90.62 134 ASP A N 1
ATOM 1055 C CA . ASP A 1 134 ? 6.559 0.186 13.894 1.00 90.62 134 ASP A CA 1
ATOM 1056 C C . ASP A 1 134 ? 6.435 1.678 13.530 1.00 90.62 134 ASP A C 1
ATOM 1058 O O . ASP A 1 134 ? 6.044 2.487 14.370 1.00 90.62 134 ASP A O 1
ATOM 1062 N N . TYR A 1 135 ? 6.658 2.047 12.261 1.00 93.81 135 TYR A N 1
ATOM 1063 C CA . TYR A 1 135 ? 6.499 3.427 11.789 1.00 93.81 135 TYR A CA 1
ATOM 1064 C C . TYR A 1 135 ? 5.068 3.935 11.996 1.00 93.81 135 TYR A C 1
ATOM 1066 O O . TYR A 1 135 ? 4.857 5.001 12.577 1.00 93.81 135 TYR A O 1
ATOM 1074 N N . PHE A 1 136 ? 4.070 3.173 11.540 1.00 92.56 136 PHE A N 1
ATOM 1075 C CA . PHE A 1 136 ? 2.668 3.569 11.676 1.00 92.56 136 PHE A CA 1
ATOM 1076 C C . PHE A 1 136 ? 2.230 3.537 13.137 1.00 92.56 136 PHE A C 1
ATOM 1078 O O . PHE A 1 136 ? 1.612 4.488 13.609 1.00 92.56 136 PHE A O 1
ATOM 1085 N N . THR A 1 137 ? 2.614 2.490 13.869 1.00 90.38 137 THR A N 1
ATOM 1086 C CA . THR A 1 137 ? 2.255 2.319 15.282 1.00 90.38 137 THR A CA 1
ATOM 1087 C C . THR A 1 137 ? 2.750 3.491 16.134 1.00 90.38 137 THR A C 1
ATOM 1089 O O . THR A 1 137 ? 1.973 4.081 16.887 1.00 90.38 137 THR A O 1
ATOM 1092 N N . LYS A 1 138 ? 4.019 3.892 15.967 1.00 93.12 138 LYS A N 1
ATOM 1093 C CA . LYS A 1 138 ? 4.611 5.048 16.659 1.00 93.12 138 LYS A CA 1
ATOM 1094 C C . LYS A 1 138 ? 3.895 6.351 16.326 1.00 93.12 138 LYS A C 1
ATOM 1096 O O . LYS A 1 138 ? 3.551 7.109 17.230 1.00 93.12 138 LYS A O 1
ATOM 1101 N N . ASN A 1 139 ? 3.632 6.601 15.046 1.00 93.12 139 ASN A N 1
ATOM 1102 C CA . ASN A 1 139 ? 2.978 7.834 14.616 1.00 93.12 139 ASN A CA 1
ATOM 1103 C C . ASN A 1 139 ? 1.516 7.917 15.075 1.00 93.12 139 ASN A C 1
ATOM 1105 O O . ASN A 1 139 ? 1.074 8.979 15.510 1.00 93.12 139 ASN A O 1
ATOM 1109 N N . PHE A 1 140 ? 0.772 6.807 15.056 1.00 91.50 140 PHE A N 1
ATOM 1110 C CA . PHE A 1 140 ? -0.571 6.768 15.635 1.00 91.50 140 PHE A CA 1
ATOM 1111 C C . PHE A 1 140 ? -0.544 7.044 17.140 1.00 91.50 140 PHE A C 1
ATOM 1113 O O . PHE A 1 140 ? -1.333 7.858 17.619 1.00 91.50 140 PHE A O 1
ATOM 1120 N N . ALA A 1 141 ? 0.382 6.427 17.880 1.00 88.75 141 ALA A N 1
ATOM 1121 C CA . ALA A 1 141 ? 0.535 6.669 19.312 1.00 88.75 141 ALA A CA 1
ATOM 1122 C C . ALA A 1 141 ? 0.865 8.140 19.622 1.00 88.75 141 ALA A C 1
ATOM 1124 O O . ALA A 1 141 ? 0.331 8.700 20.580 1.00 88.75 141 ALA A O 1
ATOM 1125 N N . GLU A 1 142 ? 1.686 8.785 18.793 1.00 89.69 142 GLU A N 1
ATOM 1126 C CA . GLU A 1 142 ? 2.015 10.205 18.935 1.00 89.69 142 GLU A CA 1
ATOM 1127 C C . GLU A 1 142 ? 0.801 11.110 18.677 1.00 89.69 142 GLU A C 1
ATOM 1129 O O . GLU A 1 142 ? 0.557 12.051 19.437 1.00 89.69 142 GLU A O 1
ATOM 1134 N N . ILE A 1 143 ? -0.023 10.796 17.668 1.00 88.31 143 ILE A N 1
ATOM 1135 C CA . ILE A 1 143 ? -1.296 11.499 17.436 1.00 88.31 143 ILE A CA 1
ATOM 1136 C C . ILE A 1 143 ? -2.202 11.385 18.669 1.00 88.31 143 ILE A C 1
ATOM 1138 O O . ILE A 1 143 ? -2.797 12.382 19.085 1.00 88.31 143 ILE A O 1
ATOM 1142 N N . GLU A 1 144 ? -2.304 10.197 19.276 1.00 83.88 144 GLU A N 1
ATOM 1143 C CA . GLU A 1 144 ? -3.101 10.017 20.495 1.00 83.88 144 GLU A CA 1
ATOM 1144 C C . GLU A 1 144 ? -2.527 10.780 21.688 1.00 83.88 144 GLU A C 1
ATOM 1146 O O . GLU A 1 144 ? -3.277 11.460 22.392 1.00 83.88 144 GLU A O 1
ATOM 1151 N N . ARG A 1 145 ? -1.205 10.742 21.902 1.00 83.62 145 ARG A N 1
ATOM 1152 C CA . ARG A 1 145 ? -0.563 11.505 22.984 1.00 83.62 145 ARG A CA 1
ATOM 1153 C C . ARG A 1 145 ? -0.835 12.996 22.856 1.00 83.62 145 ARG A C 1
ATOM 1155 O O . ARG A 1 145 ? -1.243 13.621 23.836 1.00 83.62 145 ARG A O 1
ATOM 1162 N N . LYS A 1 146 ? -0.660 13.567 21.661 1.00 80.25 146 LYS A N 1
ATOM 1163 C CA . LYS A 1 146 ? -0.868 15.003 21.418 1.00 80.25 146 LYS A CA 1
ATOM 1164 C C . LYS A 1 146 ? -2.300 15.454 21.731 1.00 80.25 146 LYS A C 1
ATOM 1166 O O . LYS A 1 146 ? -2.492 16.598 22.139 1.00 80.25 146 LYS A O 1
ATOM 1171 N N . LYS A 1 147 ? -3.297 14.566 21.612 1.00 72.31 147 LYS A N 1
ATOM 1172 C CA . LYS A 1 147 ? -4.688 14.847 22.017 1.00 72.31 147 LYS A CA 1
ATOM 1173 C C . LYS A 1 147 ? -4.863 14.907 23.532 1.00 72.31 147 LYS A C 1
ATOM 1175 O O . LYS A 1 147 ? -5.538 15.807 24.020 1.00 72.31 147 LYS A O 1
ATOM 1180 N N . VAL A 1 148 ? -4.260 13.968 24.265 1.00 68.44 148 VAL A N 1
ATOM 1181 C CA . VAL A 1 148 ? -4.390 13.868 25.732 1.00 68.44 148 VAL A CA 1
ATOM 1182 C C . VAL A 1 148 ? -3.702 15.035 26.438 1.00 68.44 148 VAL A C 1
ATOM 1184 O O . VAL A 1 148 ? -4.232 15.566 27.408 1.00 68.44 148 VAL A O 1
ATOM 1187 N N . VAL A 1 149 ? -2.544 15.473 25.934 1.00 64.25 149 VAL A N 1
ATOM 1188 C CA . VAL A 1 149 ? -1.742 16.545 26.556 1.00 64.25 149 VAL A CA 1
ATOM 1189 C C . VAL A 1 149 ? -2.379 17.936 26.376 1.00 64.25 149 VAL A C 1
ATOM 1191 O O . VAL A 1 149 ? -1.915 18.908 26.963 1.00 64.25 149 VAL A O 1
ATOM 1194 N N . GLY A 1 150 ? -3.473 18.064 25.614 1.00 57.34 150 GLY A N 1
ATOM 1195 C CA . GLY A 1 150 ? -4.215 19.324 25.514 1.00 57.34 150 GLY A CA 1
ATOM 1196 C C . GLY A 1 150 ? -3.385 20.475 24.940 1.00 57.34 150 GLY A C 1
ATOM 1197 O O . GLY A 1 150 ? -3.660 21.637 25.242 1.00 57.34 150 GLY A O 1
ATOM 1198 N N . VAL A 1 151 ? -2.369 20.173 24.119 1.00 53.75 151 VAL A N 1
ATOM 1199 C CA . VAL A 1 151 ? -1.603 21.193 23.398 1.00 53.75 151 VAL A CA 1
ATOM 1200 C C . VAL A 1 151 ? -2.570 21.892 22.448 1.00 53.75 151 VAL A C 1
ATOM 1202 O O . VAL A 1 151 ? -2.890 21.373 21.377 1.00 53.75 151 VAL A O 1
ATOM 1205 N N . LYS A 1 152 ? -3.054 23.070 22.856 1.00 46.81 152 LYS A N 1
ATOM 1206 C CA . LYS A 1 152 ? -3.828 24.011 22.038 1.00 46.81 152 LYS A CA 1
ATOM 1207 C C . LYS A 1 152 ? -2.931 24.583 20.936 1.00 46.81 152 LYS A C 1
ATOM 1209 O O . LYS A 1 152 ? -2.616 25.764 20.939 1.00 46.81 152 LYS A O 1
ATOM 1214 N N . SER A 1 153 ? -2.471 23.743 20.015 1.00 48.19 153 SER A N 1
ATOM 1215 C CA . SER A 1 153 ? -2.004 24.245 18.726 1.00 48.19 153 SER A CA 1
ATOM 1216 C C . SER A 1 153 ? -3.240 24.644 17.922 1.00 48.19 153 SER A C 1
ATOM 1218 O O . SER A 1 153 ? -4.248 23.934 17.933 1.00 48.19 153 SER A O 1
ATOM 1220 N N . GLU A 1 154 ? -3.189 25.768 17.215 1.00 44.91 154 GLU A N 1
ATOM 1221 C CA . GLU A 1 154 ? -4.284 26.298 16.384 1.00 44.91 154 GLU A CA 1
ATOM 1222 C C . GLU A 1 154 ? -4.689 25.360 15.218 1.00 44.91 154 GLU A C 1
ATOM 1224 O O . GLU A 1 154 ? -5.459 25.741 14.342 1.00 44.91 154 GLU A O 1
ATOM 1229 N N . HIS A 1 155 ? -4.176 24.123 15.160 1.00 45.12 155 HIS A N 1
ATOM 1230 C CA . HIS A 1 155 ? -4.335 23.168 14.056 1.00 45.12 155 HIS A CA 1
ATOM 1231 C C . HIS A 1 155 ? -4.998 21.837 14.481 1.00 45.12 155 HIS A C 1
ATOM 1233 O O . HIS A 1 155 ? -4.922 20.837 13.768 1.00 45.12 155 HIS A O 1
ATOM 1239 N N . ILE A 1 156 ? -5.708 21.804 15.619 1.00 49.94 156 ILE A N 1
ATOM 1240 C CA . ILE A 1 156 ? -6.421 20.611 16.142 1.00 49.94 156 ILE A CA 1
ATOM 1241 C C . ILE A 1 156 ? -7.505 20.069 15.183 1.00 49.94 156 ILE A C 1
ATOM 1243 O O . ILE A 1 156 ? -7.948 18.927 15.317 1.00 49.94 156 ILE A O 1
ATOM 1247 N N . ASN A 1 157 ? -7.906 20.827 14.159 1.00 50.72 157 ASN A N 1
ATOM 1248 C CA . ASN A 1 157 ? -8.945 20.395 13.225 1.00 50.72 157 ASN A CA 1
ATOM 1249 C C . ASN A 1 157 ? -8.569 19.182 12.351 1.00 50.72 157 ASN A C 1
ATOM 1251 O O . ASN A 1 157 ? -9.490 18.506 11.894 1.00 50.72 157 ASN A O 1
ATOM 1255 N N . ASN A 1 158 ? -7.280 18.850 12.193 1.00 52.88 158 ASN A N 1
ATOM 1256 C CA . ASN A 1 158 ? -6.828 17.789 11.276 1.00 52.88 158 ASN A CA 1
ATOM 1257 C C . ASN A 1 158 ? -6.613 16.410 11.935 1.00 52.88 158 ASN A C 1
ATOM 1259 O O . ASN A 1 158 ? -6.358 15.431 11.239 1.00 52.88 158 ASN A O 1
ATOM 1263 N N . ASN A 1 159 ? -6.742 16.304 13.264 1.00 66.62 159 ASN A N 1
ATOM 1264 C CA . ASN A 1 159 ? -6.551 15.045 14.002 1.00 66.62 159 ASN A CA 1
ATOM 1265 C C . ASN A 1 159 ? -7.867 14.413 14.479 1.00 66.62 159 ASN A C 1
ATOM 1267 O O . ASN A 1 159 ? -7.856 13.401 15.182 1.00 66.62 159 ASN A O 1
ATOM 1271 N N . ASP A 1 160 ? -9.015 14.981 14.122 1.00 79.56 160 ASP A N 1
ATOM 1272 C CA . ASP A 1 160 ? -10.314 14.389 14.423 1.00 79.56 160 ASP A CA 1
ATOM 1273 C C . ASP A 1 160 ? -10.687 13.356 13.354 1.00 79.56 160 ASP A C 1
ATOM 1275 O O . ASP A 1 160 ? -10.997 13.697 12.211 1.00 79.56 160 ASP A O 1
ATOM 1279 N N . VAL A 1 161 ? -10.694 12.079 13.744 1.00 85.38 161 VAL A N 1
ATOM 1280 C CA . VAL A 1 161 ? -11.038 10.971 12.845 1.00 85.38 161 VAL A CA 1
ATOM 1281 C C . VAL A 1 161 ? -12.443 11.126 12.257 1.00 85.38 161 VAL A C 1
ATOM 1283 O O . VAL A 1 161 ? -12.678 10.686 11.139 1.00 85.38 161 VAL A O 1
ATOM 1286 N N . SER A 1 162 ? -13.377 11.777 12.961 1.00 84.62 162 SER A N 1
ATOM 1287 C CA . SER A 1 162 ? -14.765 11.924 12.507 1.00 84.62 162 SER A CA 1
ATOM 1288 C C . SER A 1 162 ? -14.931 12.900 11.337 1.00 84.62 162 SER A C 1
ATOM 1290 O O . SER A 1 162 ? -15.909 12.791 10.591 1.00 84.62 162 SER A O 1
ATOM 1292 N N . LYS A 1 163 ? -13.964 13.810 11.149 1.00 86.62 163 LYS A N 1
ATOM 1293 C CA . LYS A 1 163 ? -13.936 14.795 10.057 1.00 86.62 163 LYS A CA 1
ATOM 1294 C C . LYS A 1 163 ? -13.355 14.241 8.759 1.00 86.62 163 LYS A C 1
ATOM 1296 O O . LYS A 1 163 ? -13.604 14.816 7.705 1.00 86.62 163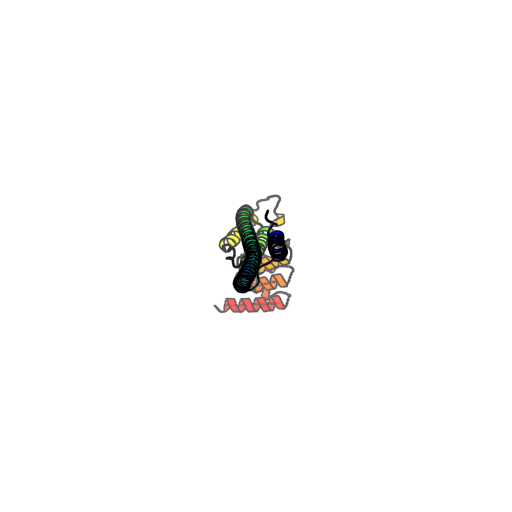 LYS A O 1
ATOM 1301 N N . LEU A 1 164 ? -12.617 13.133 8.826 1.00 88.62 164 LEU A N 1
ATOM 1302 C CA . LEU A 1 164 ? -12.060 12.472 7.646 1.00 88.62 164 LEU A CA 1
ATOM 1303 C C . LEU A 1 164 ? -13.175 11.984 6.725 1.00 88.62 164 LEU A C 1
ATOM 1305 O O . LEU A 1 164 ? -14.254 11.624 7.190 1.00 88.62 164 LEU A O 1
ATOM 1309 N N . GLU A 1 165 ? -12.910 11.881 5.428 1.00 91.00 165 GLU A N 1
ATOM 1310 C CA . GLU A 1 165 ? -13.851 11.253 4.505 1.00 91.00 165 GLU A CA 1
ATOM 1311 C C . GLU A 1 165 ? -14.130 9.791 4.889 1.00 91.00 165 GLU A C 1
ATOM 1313 O O . GLU A 1 165 ? -13.284 9.089 5.447 1.00 91.00 165 GLU A O 1
ATOM 1318 N N . VAL A 1 166 ? -15.318 9.283 4.538 1.00 93.31 166 VAL A N 1
ATOM 1319 C CA . VAL A 1 166 ? -15.704 7.890 4.838 1.00 93.31 166 VAL A CA 1
ATOM 1320 C C . VAL A 1 166 ? -14.669 6.896 4.294 1.00 93.31 166 VAL A C 1
ATOM 1322 O O . VAL A 1 166 ? -14.403 5.887 4.942 1.00 93.31 166 VAL A O 1
ATOM 1325 N N . LYS A 1 167 ? -14.060 7.181 3.135 1.00 93.62 167 LYS A N 1
ATOM 1326 C CA . LYS A 1 167 ? -13.016 6.339 2.533 1.00 93.62 167 LYS A CA 1
ATOM 1327 C C . LYS A 1 167 ? -11.766 6.243 3.424 1.00 93.62 167 LYS A C 1
ATOM 1329 O O . LYS A 1 167 ? -11.315 5.139 3.701 1.00 93.62 167 LYS A O 1
ATOM 1334 N N . HIS A 1 168 ? -11.299 7.360 3.980 1.00 93.88 168 HIS A N 1
ATOM 1335 C CA . HIS A 1 168 ? -10.142 7.414 4.879 1.00 93.88 168 HIS A CA 1
ATOM 1336 C C . HIS A 1 168 ? -10.419 6.671 6.191 1.00 93.88 168 HIS A C 1
ATOM 1338 O O . HIS A 1 168 ? -9.597 5.887 6.659 1.00 93.88 168 HIS A O 1
ATOM 1344 N N . ARG A 1 169 ? -11.630 6.801 6.743 1.00 94.62 169 ARG A N 1
ATOM 1345 C CA . ARG A 1 169 ? -12.023 6.050 7.949 1.00 94.62 169 ARG A CA 1
ATOM 1346 C C . ARG A 1 169 ? -12.126 4.545 7.706 1.00 94.62 169 ARG A C 1
ATOM 1348 O O . ARG A 1 169 ? -11.815 3.765 8.601 1.00 94.62 169 ARG A O 1
ATOM 1355 N N . LYS A 1 170 ? -12.526 4.122 6.500 1.00 95.06 170 LYS A N 1
ATOM 1356 C CA . LYS A 1 170 ? -12.473 2.707 6.098 1.00 95.06 170 LYS A CA 1
ATOM 1357 C C . LYS A 1 170 ? -11.036 2.199 6.005 1.00 95.06 170 LYS A C 1
ATOM 1359 O O . LYS A 1 170 ? -10.789 1.095 6.471 1.00 95.06 170 LYS A O 1
ATOM 1364 N N . ILE A 1 171 ? -10.114 2.992 5.449 1.00 94.31 171 ILE A N 1
ATOM 1365 C CA . ILE A 1 171 ? -8.688 2.632 5.374 1.00 94.31 171 ILE A CA 1
ATOM 1366 C C . ILE A 1 171 ? -8.136 2.388 6.781 1.00 94.31 171 ILE A C 1
ATOM 1368 O O . ILE A 1 171 ? -7.559 1.333 7.024 1.00 94.31 171 ILE A O 1
ATOM 1372 N N . LEU A 1 172 ? -8.409 3.291 7.728 1.00 94.25 172 LEU A N 1
ATOM 1373 C CA . LEU A 1 172 ? -8.037 3.095 9.134 1.00 94.25 172 LEU A CA 1
ATOM 1374 C C . LEU A 1 172 ? -8.695 1.842 9.734 1.00 94.25 172 LEU A C 1
ATOM 1376 O O . LEU A 1 172 ? -8.043 1.057 10.399 1.00 94.25 172 LEU A O 1
ATOM 1380 N N . ALA A 1 173 ? -9.978 1.589 9.478 1.00 95.12 173 ALA A N 1
ATOM 1381 C CA . ALA A 1 173 ? -10.657 0.416 10.039 1.00 95.12 173 ALA A CA 1
ATOM 1382 C C . ALA A 1 173 ? -10.150 -0.941 9.502 1.00 95.12 173 ALA A C 1
ATOM 1384 O O . ALA A 1 173 ? -10.478 -1.971 10.088 1.00 95.12 173 ALA A O 1
ATOM 1385 N N . VAL A 1 174 ? -9.413 -0.957 8.386 1.00 94.75 174 VAL A N 1
ATOM 1386 C CA . VAL A 1 174 ? -8.809 -2.163 7.784 1.00 94.75 174 VAL A CA 1
ATOM 1387 C C . VAL A 1 174 ? -7.326 -2.288 8.127 1.00 94.75 174 VAL A C 1
ATOM 1389 O O . VAL A 1 174 ? -6.783 -3.387 8.096 1.00 94.75 174 VAL A O 1
ATOM 1392 N N . ASP A 1 175 ? -6.664 -1.177 8.434 1.00 91.88 175 ASP A N 1
ATOM 1393 C CA . ASP A 1 175 ? -5.239 -1.147 8.721 1.00 91.88 175 ASP A CA 1
ATOM 1394 C C . ASP A 1 175 ? -4.896 -1.884 10.019 1.00 91.88 175 ASP A C 1
ATOM 1396 O O . ASP A 1 175 ? -5.214 -1.398 11.100 1.00 91.88 175 ASP A O 1
ATOM 1400 N N . GLU A 1 176 ? -4.147 -2.982 9.900 1.00 90.88 176 GLU A N 1
ATOM 1401 C CA . GLU A 1 176 ? -3.674 -3.820 11.009 1.00 90.88 176 GLU A CA 1
ATOM 1402 C C . GLU A 1 176 ? -2.867 -3.060 12.072 1.00 90.88 176 GLU A C 1
ATOM 1404 O O . GLU A 1 176 ? -2.834 -3.478 13.228 1.00 90.88 176 GLU A O 1
ATOM 1409 N N . ASN A 1 177 ? -2.247 -1.931 11.713 1.00 90.62 177 ASN A N 1
ATOM 1410 C CA . ASN A 1 177 ? -1.493 -1.086 12.645 1.00 90.62 177 ASN A CA 1
ATOM 1411 C C . ASN A 1 177 ? -2.386 -0.102 13.417 1.00 90.62 177 ASN A C 1
ATOM 1413 O O . ASN A 1 177 ? -1.893 0.685 14.228 1.00 90.62 177 ASN A O 1
ATOM 1417 N N . THR A 1 178 ? -3.695 -0.111 13.167 1.00 91.38 178 THR A N 1
ATOM 1418 C CA . THR A 1 178 ? -4.634 0.798 13.822 1.00 91.38 178 THR A CA 1
ATOM 1419 C C . THR A 1 178 ? -4.765 0.436 15.299 1.00 91.38 178 THR A C 1
ATOM 1421 O O . THR A 1 178 ? -5.130 -0.701 15.630 1.00 91.38 178 THR A O 1
ATOM 1424 N N . PRO A 1 179 ? -4.505 1.390 16.212 1.00 91.06 179 PRO A N 1
ATOM 1425 C CA . PRO A 1 179 ? -4.570 1.126 17.640 1.00 91.06 179 PRO A CA 1
ATOM 1426 C C . PRO A 1 179 ? -6.014 0.926 18.110 1.00 91.06 179 PRO A C 1
ATOM 1428 O O . PRO A 1 179 ? -6.961 1.506 17.569 1.00 91.06 179 PRO A O 1
ATOM 1431 N N . SER A 1 180 ? -6.179 0.153 19.185 1.00 90.44 180 SER A N 1
ATOM 1432 C CA . SER A 1 180 ? -7.480 -0.145 19.801 1.00 90.44 180 SER A CA 1
ATOM 1433 C C . SER A 1 180 ? -8.273 1.111 20.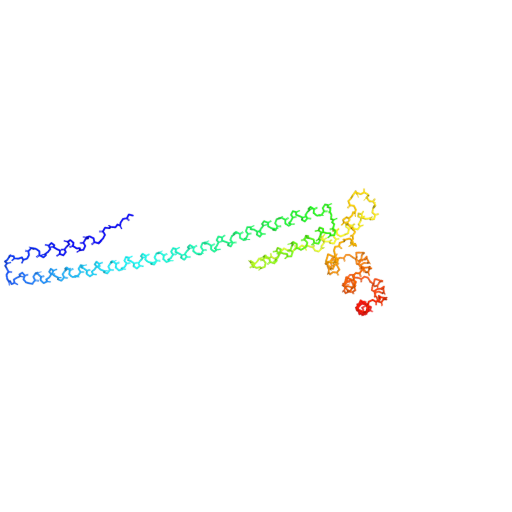180 1.00 90.44 180 SER A C 1
ATOM 1435 O O . SER A 1 180 ? -9.484 1.145 19.982 1.00 90.44 180 SER A O 1
ATOM 1437 N N . GLU A 1 181 ? -7.601 2.170 20.633 1.00 88.81 181 GLU A N 1
ATOM 1438 C CA . GLU A 1 181 ? -8.219 3.464 20.963 1.00 88.81 181 GLU A CA 1
ATOM 1439 C C . GLU A 1 181 ? -8.846 4.150 19.733 1.00 88.81 181 GLU A C 1
ATOM 1441 O O . GLU A 1 181 ? -9.930 4.741 19.779 1.00 88.81 181 GLU A O 1
ATOM 1446 N N . LEU A 1 182 ? -8.194 4.045 18.573 1.00 91.12 182 LEU A N 1
ATOM 1447 C CA . LEU A 1 182 ? -8.747 4.552 17.320 1.00 91.12 182 LEU A CA 1
ATOM 1448 C C . LEU A 1 182 ? -9.920 3.689 16.843 1.00 91.12 182 LEU A C 1
ATOM 1450 O O . LEU A 1 182 ? -10.955 4.238 16.459 1.00 91.12 182 LEU A O 1
ATOM 1454 N N . LEU A 1 183 ? -9.818 2.363 16.968 1.00 94.31 183 LEU A N 1
ATOM 1455 C CA . LEU A 1 183 ? -10.922 1.437 16.689 1.00 94.31 183 LEU A CA 1
ATOM 1456 C C . LEU A 1 183 ? -12.132 1.687 17.602 1.00 94.31 183 LEU A C 1
ATOM 1458 O O . LEU A 1 183 ? -13.271 1.638 17.134 1.00 94.31 183 LEU A O 1
ATOM 1462 N N . PHE A 1 184 ? -11.912 2.028 18.875 1.00 93.62 184 PHE A N 1
ATOM 1463 C CA . PHE A 1 184 ? -12.977 2.397 19.807 1.00 93.62 184 PHE A CA 1
ATOM 1464 C C . PHE A 1 184 ? -13.775 3.601 19.294 1.00 93.62 184 PHE A C 1
ATOM 1466 O O . PHE A 1 184 ? -15.007 3.548 19.253 1.00 93.62 184 PHE A O 1
ATOM 1473 N N . ARG A 1 185 ? -13.108 4.655 18.812 1.00 91.94 185 ARG A N 1
ATOM 1474 C CA . ARG A 1 185 ? -13.788 5.826 18.225 1.00 91.94 185 ARG A CA 1
ATOM 1475 C C . ARG A 1 185 ? -14.494 5.496 16.908 1.00 91.94 185 ARG A C 1
ATOM 1477 O O . ARG A 1 185 ? -15.635 5.913 16.699 1.00 91.94 185 ARG A O 1
ATOM 1484 N N . LEU A 1 186 ? -13.871 4.690 16.047 1.00 94.62 186 LEU A N 1
ATOM 1485 C CA . LEU A 1 186 ? -14.487 4.216 14.801 1.00 94.62 186 LEU A CA 1
ATOM 1486 C C . LEU A 1 186 ? -15.685 3.275 15.049 1.00 94.62 186 LEU A C 1
ATOM 1488 O O . LEU A 1 186 ? -16.571 3.166 14.202 1.00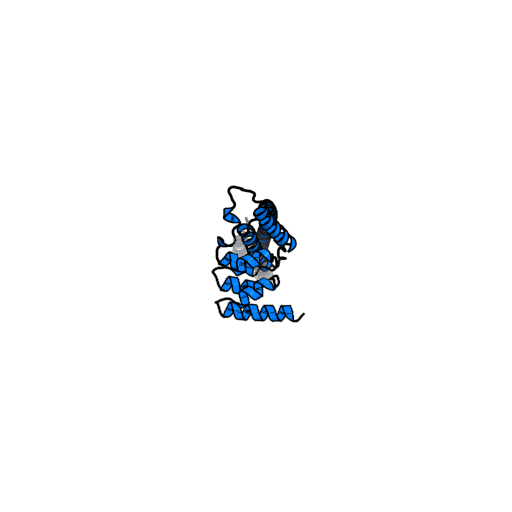 94.62 186 LEU A O 1
ATOM 1492 N N . SER A 1 187 ? -15.795 2.641 16.223 1.00 95.62 187 SER A N 1
ATOM 1493 C CA . SER A 1 187 ? -16.949 1.793 16.576 1.00 95.62 187 SER A CA 1
ATOM 1494 C C . SER A 1 1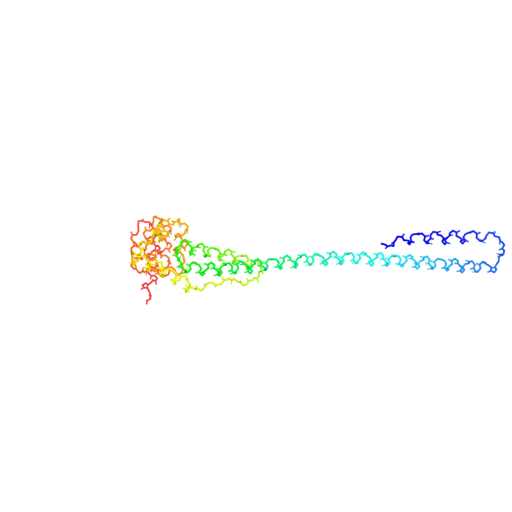87 ? -18.275 2.563 16.629 1.00 95.62 187 SER A C 1
ATOM 1496 O O . SER A 1 187 ? -19.349 1.977 16.480 1.00 95.62 187 SER A O 1
ATOM 1498 N N . THR A 1 188 ? -18.212 3.884 16.810 1.00 94.56 188 THR A N 1
ATOM 1499 C CA . THR A 1 188 ? -19.372 4.786 16.811 1.00 94.56 188 THR A CA 1
ATOM 1500 C C . THR A 1 188 ? -19.533 5.566 15.510 1.00 94.56 188 THR A C 1
ATOM 1502 O O . THR A 1 188 ? -20.334 6.498 15.461 1.00 94.56 188 THR A O 1
ATOM 1505 N N . ASP A 1 189 ? -18.802 5.202 14.450 1.00 95.81 189 ASP A N 1
ATOM 1506 C CA . ASP A 1 189 ? -18.889 5.882 13.156 1.00 95.81 189 ASP A CA 1
ATOM 1507 C C . ASP A 1 189 ? -20.327 5.914 12.637 1.00 95.81 189 ASP A C 1
ATOM 1509 O O . ASP A 1 189 ? -21.091 4.977 12.861 1.00 95.81 189 ASP A O 1
ATOM 1513 N N . ARG A 1 190 ? -20.704 6.959 11.895 1.00 94.12 190 ARG A N 1
ATOM 1514 C CA . ARG A 1 190 ? -22.034 7.061 11.272 1.00 94.12 190 ARG A CA 1
ATOM 1515 C C . ARG A 1 190 ? -22.245 5.966 10.221 1.00 94.12 190 ARG A C 1
ATOM 1517 O O . ARG A 1 190 ? -23.335 5.398 10.132 1.00 94.12 190 ARG A O 1
ATOM 1524 N N . SER A 1 191 ? -21.199 5.614 9.477 1.00 95.94 191 SER A N 1
ATOM 1525 C CA . SER A 1 191 ? -21.226 4.567 8.460 1.00 95.94 191 SER A CA 1
ATOM 1526 C C . SER A 1 191 ? -21.270 3.176 9.095 1.00 95.94 191 SER A C 1
ATOM 1528 O O . SER A 1 191 ? -20.367 2.781 9.832 1.00 95.94 191 SER A O 1
ATOM 1530 N N . SER A 1 192 ? -22.300 2.389 8.769 1.00 96.56 192 SER A N 1
ATOM 1531 C CA . SER A 1 192 ? -22.363 0.977 9.171 1.00 96.56 192 SER A CA 1
ATOM 1532 C C . SER A 1 192 ? -21.222 0.151 8.593 1.00 96.56 192 SER A C 1
ATOM 1534 O O . SER A 1 192 ? -20.798 -0.801 9.238 1.00 96.56 192 SER A O 1
ATOM 1536 N N . GLU A 1 193 ? -20.705 0.529 7.423 1.00 96.75 193 GLU A N 1
ATOM 1537 C CA . GLU A 1 193 ? -19.599 -0.184 6.791 1.00 96.75 193 GLU A CA 1
ATOM 1538 C C . GLU A 1 193 ? -18.308 -0.028 7.597 1.00 96.75 193 GLU A C 1
ATOM 1540 O O . GLU A 1 193 ? -17.650 -1.020 7.885 1.00 96.75 193 GLU A O 1
ATOM 1545 N N . VAL A 1 194 ? -17.995 1.188 8.060 1.00 97.31 194 VAL A N 1
ATOM 1546 C CA . VAL A 1 194 ? -16.844 1.425 8.949 1.00 97.31 194 VAL A CA 1
ATOM 1547 C C . VAL A 1 194 ? -16.987 0.607 10.234 1.00 97.31 194 VAL A C 1
ATOM 1549 O O . VAL A 1 194 ? -16.070 -0.120 10.605 1.00 97.31 194 VAL A O 1
ATOM 1552 N N . ARG A 1 195 ? -18.166 0.626 10.873 1.00 97.62 195 ARG A N 1
ATOM 1553 C CA . ARG A 1 195 ? -18.416 -0.179 12.084 1.00 97.62 195 ARG A CA 1
ATOM 1554 C C . ARG A 1 195 ? -18.282 -1.686 11.838 1.00 97.62 195 ARG A C 1
ATOM 1556 O O . ARG A 1 195 ? -17.823 -2.409 12.718 1.00 97.62 195 ARG A O 1
ATOM 1563 N N . LYS A 1 196 ? -18.676 -2.169 10.655 1.00 97.69 196 LYS A N 1
ATOM 1564 C CA . LYS A 1 196 ? -18.515 -3.575 10.253 1.00 97.69 196 LYS A CA 1
ATOM 1565 C C . LYS A 1 196 ? -17.041 -3.944 10.109 1.00 97.69 196 LYS A C 1
ATOM 1567 O O . LYS A 1 196 ? -16.655 -5.017 10.559 1.00 97.69 196 LYS A O 1
ATOM 1572 N N . LEU A 1 197 ? -16.229 -3.065 9.519 1.00 97.75 197 LEU A N 1
ATOM 1573 C CA . LEU A 1 197 ? -14.780 -3.257 9.399 1.00 97.75 197 LEU A CA 1
ATOM 1574 C C . LEU A 1 197 ? -14.115 -3.301 10.779 1.00 97.75 197 LEU A C 1
ATOM 1576 O O . LEU A 1 197 ? -13.406 -4.258 11.067 1.00 97.75 197 LEU A O 1
ATOM 1580 N N . VAL A 1 198 ? -14.468 -2.376 11.679 1.00 97.62 198 VAL A N 1
ATOM 1581 C CA . VAL A 1 198 ? -14.012 -2.411 13.080 1.00 97.62 198 VAL A CA 1
ATOM 1582 C C . VAL A 1 198 ? -14.379 -3.738 13.749 1.00 97.62 198 VAL A C 1
ATOM 1584 O O . VAL A 1 198 ? -13.538 -4.345 14.402 1.00 97.62 198 VAL A O 1
ATOM 1587 N N . ALA A 1 199 ? -15.596 -4.253 13.553 1.00 97.06 199 ALA A N 1
ATOM 1588 C CA . ALA A 1 199 ? -15.989 -5.544 14.122 1.00 97.06 199 ALA A CA 1
ATOM 1589 C C . ALA A 1 199 ? -15.151 -6.730 13.603 1.00 97.06 199 ALA A C 1
ATOM 1591 O O . ALA A 1 199 ? -15.013 -7.723 14.312 1.00 97.06 199 ALA A O 1
ATOM 1592 N N . LYS A 1 200 ? -14.611 -6.659 12.380 1.00 96.44 200 LYS A N 1
ATOM 1593 C CA . LYS A 1 200 ? -13.737 -7.699 11.805 1.00 96.44 200 LYS A CA 1
ATOM 1594 C C . LYS A 1 200 ? -12.271 -7.548 12.203 1.00 96.44 200 LYS A C 1
ATOM 1596 O O . LYS A 1 200 ? -11.505 -8.487 12.017 1.00 96.44 200 LYS A O 1
ATOM 1601 N N . HIS A 1 201 ? -11.878 -6.378 12.691 1.00 96.19 201 HIS A N 1
ATOM 1602 C CA . HIS A 1 201 ? -10.478 -6.039 12.868 1.00 96.19 201 HIS A CA 1
ATOM 1603 C C . HIS A 1 201 ? -9.833 -6.837 14.025 1.00 96.19 201 HIS A C 1
ATOM 1605 O O . HIS A 1 201 ? -10.419 -6.924 15.112 1.00 96.19 201 HIS A O 1
ATOM 1611 N N . PRO A 1 202 ? -8.621 -7.401 13.838 1.00 91.69 202 PRO A N 1
ATOM 1612 C CA . PRO A 1 202 ? -7.978 -8.272 14.827 1.00 91.69 202 PRO A CA 1
ATOM 1613 C C . PRO A 1 202 ? -7.696 -7.561 16.156 1.00 91.69 202 PRO A C 1
ATOM 1615 O O . PRO A 1 202 ? -7.900 -8.146 17.219 1.00 91.69 202 PRO A O 1
ATOM 1618 N N . ASN A 1 203 ? -7.338 -6.275 16.121 1.00 90.88 203 ASN A N 1
ATOM 1619 C CA . ASN A 1 203 ? -7.017 -5.497 17.327 1.00 90.88 203 ASN A CA 1
ATOM 1620 C C . ASN A 1 203 ? -8.246 -4.916 18.051 1.00 90.88 203 ASN A C 1
ATOM 1622 O O . ASN A 1 203 ? -8.095 -4.189 19.032 1.00 90.88 203 ASN A O 1
ATOM 1626 N N . THR A 1 204 ? -9.470 -5.197 17.593 1.00 95.31 204 THR A N 1
ATOM 1627 C CA . THR A 1 204 ? -10.679 -4.669 18.246 1.00 95.31 204 THR A CA 1
ATOM 1628 C C . THR A 1 204 ? -10.892 -5.339 19.598 1.00 95.31 204 THR A C 1
ATOM 1630 O O . THR A 1 204 ? -10.956 -6.566 19.673 1.00 95.31 204 THR A O 1
ATOM 1633 N N . SER A 1 205 ? -11.007 -4.559 20.673 1.00 94.69 205 SER A N 1
ATOM 1634 C CA . SER A 1 205 ? -11.195 -5.102 22.024 1.00 94.69 205 SER A CA 1
ATOM 1635 C C . SER A 1 205 ? -12.544 -5.809 22.189 1.00 94.69 205 SER A C 1
ATOM 1637 O O . SER A 1 205 ? -13.502 -5.539 21.459 1.00 94.69 205 SER A O 1
ATOM 1639 N N . ILE A 1 206 ? -12.621 -6.708 23.174 1.00 95.06 206 ILE A N 1
ATOM 1640 C CA . ILE A 1 206 ? -13.855 -7.423 23.531 1.00 95.06 206 ILE A CA 1
ATOM 1641 C C . ILE A 1 206 ? -14.971 -6.422 23.860 1.00 95.06 206 ILE A C 1
ATOM 1643 O O . ILE A 1 206 ? -16.044 -6.513 23.270 1.00 95.06 206 ILE A O 1
ATOM 1647 N N . ASP A 1 207 ? -14.686 -5.391 24.660 1.00 94.81 207 ASP A N 1
ATOM 1648 C CA . ASP A 1 207 ? -15.658 -4.349 25.026 1.00 94.81 207 ASP A CA 1
ATOM 1649 C C . ASP A 1 207 ? -16.268 -3.647 23.800 1.00 94.81 207 ASP A C 1
ATOM 1651 O O . ASP A 1 207 ? -17.473 -3.379 23.730 1.00 94.81 207 ASP A O 1
ATOM 1655 N N . VAL A 1 208 ? -15.442 -3.366 22.784 1.00 96.38 208 VAL A N 1
ATOM 1656 C CA . VAL A 1 208 ? -15.914 -2.771 21.527 1.00 96.38 208 VAL A CA 1
ATOM 1657 C C . VAL A 1 208 ? -16.788 -3.759 20.756 1.00 96.38 208 VAL A C 1
ATOM 1659 O O . VAL A 1 208 ? -17.830 -3.366 20.224 1.00 96.38 208 VAL A O 1
ATOM 1662 N N . LEU A 1 209 ? -16.413 -5.040 20.705 1.00 96.69 209 LEU A N 1
ATOM 1663 C CA . LEU A 1 209 ? -17.218 -6.077 20.057 1.00 96.69 209 LEU A CA 1
ATOM 1664 C C . LEU A 1 209 ? -18.569 -6.273 20.753 1.00 96.69 209 LEU A C 1
ATOM 1666 O O . LEU A 1 209 ? -19.586 -6.366 20.067 1.00 96.69 209 LEU A O 1
ATOM 1670 N N . GLU A 1 210 ? -18.622 -6.262 22.084 1.00 96.06 210 GLU A N 1
ATOM 1671 C CA . GLU A 1 210 ? -19.873 -6.354 22.846 1.00 96.06 210 GLU A CA 1
ATOM 1672 C C . GLU A 1 210 ? -20.807 -5.174 22.565 1.00 96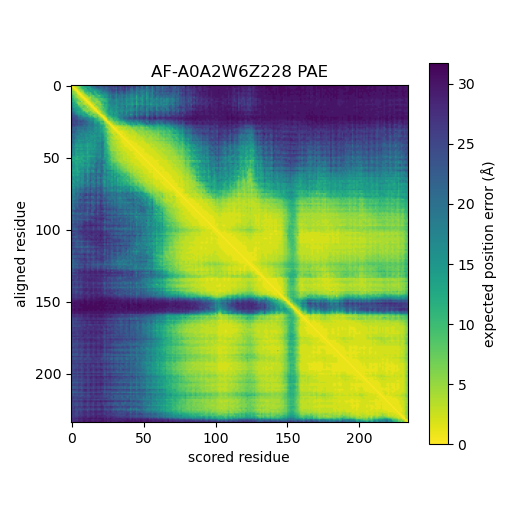.06 210 GLU A C 1
ATOM 1674 O O . GLU A 1 210 ? -22.015 -5.348 22.354 1.00 96.06 210 GLU A O 1
ATOM 1679 N N . LYS A 1 211 ? -20.248 -3.962 22.487 1.00 96.25 211 LYS A N 1
ATOM 1680 C CA . LYS A 1 211 ? -20.991 -2.765 22.079 1.00 96.25 211 LYS A CA 1
ATOM 1681 C C . LYS A 1 211 ? -21.540 -2.909 20.657 1.00 96.25 211 LYS A C 1
ATOM 1683 O O . LYS A 1 211 ? -22.716 -2.627 20.415 1.00 96.25 211 LYS A O 1
ATOM 1688 N N . LEU A 1 212 ? -20.725 -3.382 19.713 1.00 96.88 212 LEU A N 1
ATOM 1689 C CA . LEU A 1 212 ? -21.131 -3.590 18.318 1.00 96.88 212 LEU A CA 1
ATOM 1690 C C . LEU A 1 212 ? -22.132 -4.749 18.155 1.00 96.88 212 LEU A C 1
ATOM 1692 O O . LEU A 1 212 ? -23.004 -4.684 17.285 1.00 96.88 212 LEU A O 1
ATOM 1696 N N . ALA A 1 213 ? -22.108 -5.754 19.033 1.00 96.56 213 ALA A N 1
ATOM 1697 C CA . ALA A 1 213 ? -23.089 -6.841 19.080 1.00 96.56 213 ALA A CA 1
ATOM 1698 C C . ALA A 1 213 ? -24.503 -6.364 19.472 1.00 96.56 213 ALA A C 1
ATOM 1700 O O . ALA A 1 213 ? -25.485 -7.077 19.248 1.00 96.56 213 ALA A O 1
ATOM 1701 N N . LYS A 1 214 ? -24.629 -5.140 19.999 1.00 95.88 214 LYS A N 1
ATOM 1702 C CA . LYS A 1 214 ? -25.902 -4.452 20.269 1.00 95.88 214 LYS A CA 1
ATOM 1703 C C . LYS A 1 214 ? -26.243 -3.400 19.201 1.00 95.88 214 LYS A C 1
ATOM 1705 O O . LYS A 1 214 ? -27.189 -2.633 19.367 1.00 95.88 214 LYS A O 1
ATOM 1710 N N . SER A 1 215 ? -25.497 -3.343 18.091 1.00 95.56 215 SER A N 1
ATOM 1711 C CA . SER A 1 215 ? -25.733 -2.366 17.021 1.00 95.56 215 SER A CA 1
ATOM 1712 C C . SER A 1 215 ? -27.121 -2.523 16.394 1.00 95.56 215 SER A C 1
ATOM 1714 O O . SER A 1 215 ? -27.610 -3.639 16.197 1.00 95.56 215 SER A O 1
ATOM 1716 N N . LYS A 1 216 ? -27.732 -1.395 16.005 1.00 94.56 216 LYS A N 1
ATOM 1717 C CA . LYS A 1 216 ? -29.001 -1.365 15.257 1.00 94.56 216 LYS A CA 1
ATOM 1718 C C . LYS A 1 216 ? -28.871 -2.022 13.877 1.00 94.56 216 LYS A C 1
ATOM 1720 O O . LYS A 1 216 ? -29.814 -2.650 13.408 1.00 94.56 216 LYS A O 1
ATOM 1725 N N . ASN A 1 217 ? -27.701 -1.916 13.245 1.00 97.25 217 ASN A N 1
ATOM 1726 C CA . ASN A 1 217 ? -27.452 -2.521 11.940 1.00 97.25 217 ASN A CA 1
ATOM 1727 C C . ASN A 1 217 ? -27.234 -4.041 12.079 1.00 97.25 217 ASN A C 1
ATOM 1729 O O . ASN A 1 217 ? -26.391 -4.482 12.863 1.00 97.25 217 ASN A O 1
ATOM 1733 N N . LEU A 1 218 ? -27.998 -4.824 11.311 1.00 96.69 218 LEU A N 1
ATOM 1734 C CA . LEU A 1 218 ? -27.989 -6.286 11.367 1.00 96.69 218 LEU A CA 1
ATOM 1735 C C . LEU A 1 218 ? -26.619 -6.886 11.005 1.00 96.69 218 LEU A C 1
ATOM 1737 O O . LEU A 1 218 ? -26.131 -7.741 11.741 1.00 96.69 218 LEU A O 1
ATOM 1741 N N . GLU A 1 219 ? -25.977 -6.418 9.930 1.00 97.00 219 GLU A N 1
ATOM 1742 C CA . GLU A 1 219 ? -24.668 -6.930 9.494 1.00 97.00 219 GLU A CA 1
ATOM 1743 C C . GLU A 1 219 ? -23.578 -6.686 10.535 1.00 97.00 219 GLU A C 1
ATOM 1745 O O . GLU A 1 219 ? -22.804 -7.593 10.850 1.00 97.00 219 GLU A O 1
ATOM 1750 N N . VAL A 1 220 ? -23.527 -5.474 11.098 1.00 97.56 220 VAL A N 1
ATOM 1751 C CA . VAL A 1 220 ? -22.567 -5.123 12.155 1.00 97.56 220 VAL A CA 1
ATOM 1752 C C . VAL A 1 220 ? -22.761 -6.036 13.363 1.00 97.56 220 VAL A C 1
ATOM 1754 O O . VAL A 1 220 ? -21.792 -6.582 13.884 1.00 97.56 220 VAL A O 1
ATOM 1757 N N . ARG A 1 221 ? -24.016 -6.259 13.768 1.00 97.81 221 ARG A N 1
ATOM 1758 C CA . ARG A 1 221 ? -24.363 -7.109 14.908 1.00 97.81 221 ARG A CA 1
ATOM 1759 C C . ARG A 1 221 ? -23.940 -8.565 14.709 1.00 97.81 221 ARG A C 1
ATOM 1761 O O . ARG A 1 221 ? -23.343 -9.144 15.612 1.00 97.81 221 ARG A O 1
ATOM 1768 N N . ILE A 1 222 ? -24.238 -9.153 13.549 1.00 97.25 222 ILE A N 1
ATOM 1769 C CA . ILE A 1 222 ? -23.852 -10.539 13.232 1.00 97.25 222 ILE A CA 1
ATOM 1770 C C . ILE A 1 222 ? -22.327 -10.666 13.200 1.00 97.25 222 ILE A C 1
ATOM 1772 O O . ILE A 1 222 ? -21.768 -11.581 13.803 1.00 97.25 222 ILE A O 1
ATOM 1776 N N . THR A 1 223 ? -21.657 -9.716 12.544 1.00 97.12 223 THR A N 1
ATOM 1777 C CA . THR A 1 223 ? -20.196 -9.705 12.412 1.00 97.12 223 THR A CA 1
ATOM 1778 C C . THR A 1 223 ? -19.521 -9.610 13.776 1.00 97.12 223 THR A C 1
ATOM 1780 O O . THR A 1 223 ? -18.649 -10.415 14.077 1.00 97.12 223 THR A O 1
ATOM 1783 N N . ALA A 1 224 ? -19.967 -8.687 14.632 1.00 96.75 224 ALA A N 1
ATOM 1784 C CA . ALA A 1 224 ? -19.406 -8.506 15.965 1.00 96.75 224 ALA A CA 1
ATOM 1785 C C . ALA A 1 224 ? -19.590 -9.744 16.851 1.00 96.75 224 ALA A C 1
ATOM 1787 O O . ALA A 1 224 ? -18.641 -10.163 17.502 1.00 96.75 224 ALA A O 1
ATOM 1788 N N . LYS A 1 225 ? -20.772 -10.381 16.826 1.00 96.31 225 LYS A N 1
ATOM 1789 C CA . LYS A 1 225 ? -21.009 -11.638 17.557 1.00 96.31 225 LYS A CA 1
ATOM 1790 C C . LYS A 1 225 ? -20.096 -12.766 17.079 1.00 96.31 225 LYS A C 1
ATOM 1792 O O . LYS A 1 225 ? -19.553 -13.495 17.904 1.00 96.31 225 LYS A O 1
ATOM 1797 N N . LYS A 1 226 ? -19.896 -12.887 15.763 1.00 96.00 226 LYS A N 1
ATOM 1798 C CA . LYS A 1 226 ? -18.967 -13.866 15.188 1.00 96.00 226 LYS A CA 1
ATOM 1799 C C . LYS A 1 226 ? -17.535 -13.600 15.659 1.00 96.00 226 LYS A C 1
ATOM 1801 O O . LYS A 1 226 ? -16.893 -14.508 16.176 1.00 96.00 226 LYS A O 1
ATOM 1806 N N . SER A 1 227 ? -17.050 -12.366 15.548 1.00 94.69 227 SER A N 1
ATOM 1807 C CA . SER A 1 227 ? -15.708 -12.001 16.018 1.00 94.69 227 SER A CA 1
ATOM 1808 C C . SER A 1 227 ? -15.533 -12.219 17.523 1.00 94.69 227 SER A C 1
ATOM 1810 O O . SER A 1 227 ? -14.485 -12.689 17.950 1.00 94.69 227 SER A O 1
ATOM 1812 N N . LEU A 1 228 ? -16.568 -11.943 18.321 1.00 94.38 228 LEU A N 1
ATOM 1813 C CA . LEU A 1 228 ? -16.570 -12.194 19.761 1.00 94.38 228 LEU A CA 1
ATOM 1814 C C . LEU A 1 228 ? -16.431 -13.693 20.062 1.00 94.38 228 LEU A C 1
ATOM 1816 O O . LEU A 1 228 ? -15.562 -14.073 20.836 1.00 94.38 228 LEU A O 1
ATOM 1820 N N . SER A 1 229 ? -17.205 -14.552 19.384 1.00 92.00 229 SER A N 1
ATOM 1821 C CA . SER A 1 229 ? -17.088 -16.010 19.555 1.00 92.00 229 SER A CA 1
ATOM 1822 C C . SER A 1 229 ? -15.699 -16.548 19.204 1.00 92.00 229 SER A C 1
ATOM 1824 O O . SER A 1 229 ? -15.204 -17.435 19.891 1.00 92.00 229 SER A O 1
ATOM 1826 N N . LEU A 1 230 ? -15.040 -15.978 18.188 1.00 90.44 230 LEU A N 1
ATOM 1827 C CA . LEU A 1 230 ? -13.680 -16.366 17.809 1.00 90.44 230 LEU A CA 1
ATOM 1828 C C . LEU A 1 230 ? -12.650 -15.973 18.875 1.00 90.44 230 LEU A C 1
ATOM 1830 O O . LEU A 1 230 ? -11.687 -16.702 19.074 1.00 90.44 230 LEU A O 1
ATOM 1834 N N . LYS A 1 231 ? -12.853 -14.848 19.571 1.00 86.56 231 LYS A N 1
ATOM 1835 C CA . LYS A 1 231 ? -11.947 -14.381 20.631 1.00 86.56 231 LYS A CA 1
ATOM 1836 C C . LYS A 1 231 ? -12.167 -15.061 21.978 1.00 86.56 231 LYS A C 1
ATOM 1838 O O . LYS A 1 231 ? -11.215 -15.194 22.729 1.00 86.56 231 LYS A O 1
ATOM 1843 N N . CYS A 1 232 ? -13.395 -15.476 22.283 1.00 73.81 232 CYS A N 1
ATOM 1844 C CA . CYS A 1 232 ? -13.727 -16.168 23.532 1.00 73.81 232 CYS A CA 1
ATOM 1845 C C . CYS A 1 232 ? -13.473 -17.687 23.486 1.00 73.81 232 CYS A C 1
ATOM 1847 O O . CYS A 1 232 ? -13.704 -18.354 24.487 1.00 73.81 232 CYS A O 1
ATOM 1849 N N . SER A 1 233 ? -13.061 -18.239 22.337 1.00 67.19 233 SER A N 1
ATOM 1850 C CA . SER A 1 233 ? -12.787 -19.679 22.166 1.00 67.19 233 SER A CA 1
ATOM 1851 C C . SER A 1 233 ? -11.308 -20.062 22.361 1.00 67.19 233 SER A C 1
ATOM 1853 O O . SER A 1 233 ? -10.959 -21.217 22.124 1.00 67.19 233 SER A O 1
ATOM 1855 N N . CYS A 1 234 ? -10.456 -19.115 22.769 1.00 45.62 234 CYS A N 1
ATOM 1856 C CA . CYS A 1 234 ? -9.050 -19.316 23.139 1.00 45.62 234 CYS A CA 1
ATOM 1857 C C . CYS A 1 234 ? -8.877 -19.080 24.641 1.00 45.62 234 CYS A C 1
ATOM 1859 O O . CYS A 1 234 ? -8.043 -19.788 25.243 1.00 45.62 234 CYS A O 1
#

Sequence (234 aa):
MFFLLPLIGAAVGATIGAIIADDWAESDRAEARHHKQMENALTNKYSNLQKQYYEIADKSKELAEEQNKKLAAKSLENSYLDLALELSCSLFVLSQDISKNPSYESLIQFREAVQQTNQVLLKLNKQPICISQDYFTKNFAEIERKKVVGVKSEHINNNDVSKLEVKHRKILAVDENTPSELLFRLSTDRSSEVRKLVAKHPNTSIDVLEKLAKSKNLEVRITAKKSLSLKCSC

pLDDT: mean 83.09, std 16.83, range [40.94, 97.81]

Nearest PDB structures (foldseek):
  8ub3-assembly1_A  TM=3.546E-01  e=8.846E+00  synthetic construct
  8fl2-assembly1_NY  TM=3.291E-01  e=4.015E+00  Homo sapiens
  3i9y-assembly1_A  TM=2.871E-01  e=7.553E+00  Vibrio parahaemolyticus
  6x1i-assembly1_A  TM=2.140E-01  e=6.119E+00  Pyrococcus horikoshii OT3

Radius of gyration: 41.59 Å; Cα contacts (8 Å, |Δi|>4): 152; chains: 1; bounding box: 74×46×117 Å

Secondary structure (DSSP, 8-state):
----SHHHHHHHHHHHHTTSSS---SHHHHHHHHHHHHHHHHHHHHHHHHHHHHHHHHHHHHHHHHHHHHHHHHHHHHHHHHHHHHHHHHHHHHHHHHHHS--HHHHHHHHHHHHHHHHHHHHTT-PPPPPPHHHHHHHHHHHHHHHHTT---TTGGGS-GGGS-HHHHHHHHH-TT--HHHHHHHTT-S-HHHHHHHHH-TT--HHHHHHHTT-SSHHHHHHHHHHHHHHTT-

Mean predicted aligned error: 13.46 Å

Foldseek 3Di:
DDPDPVPPLVVVVVVVVPPPPDDDDDPVVVVVVVVVVVNVVVVVVSVVVVVVVVVVVVVVVVVVVVVVVVVVVVVVLVVLVVVLVVLLVVLVVLLVVCQVPPALVSVLVSVVSQVVSQVSCVVSVHDGDDDDLVSLLNSLVVLVVVVVVPPPDVPVPRRDLQPDPPVSLQVLLQDLSNAQVSLLVQCPHPDPNSVLSSLQHPRHDLVSLVVQCPDPDPSSNVSSVVSNVVVVVD

Solvent-accessible surface area (backbone atoms only — not comparable to full-atom values): 13290 Å² total; per-residue (Å²): 139,90,91,64,72,81,62,58,66,62,58,56,63,58,60,60,70,69,70,76,82,74,82,78,89,59,76,50,55,56,51,50,49,50,50,52,51,49,50,52,50,48,52,50,50,52,53,50,51,51,50,52,51,52,54,52,51,51,52,53,51,54,50,51,53,53,50,50,52,53,49,52,53,52,53,51,52,50,54,52,51,52,52,52,51,50,53,53,52,52,51,52,54,49,53,53,58,38,66,77,65,52,36,64,61,59,56,50,52,50,50,52,49,49,52,54,51,30,56,54,30,47,77,68,76,41,82,61,86,80,77,62,65,63,58,54,38,53,40,54,52,49,46,52,48,53,61,74,70,62,68,84,54,100,64,65,81,61,66,45,70,85,76,49,54,72,68,57,47,38,51,51,32,66,41,86,62,48,49,47,72,58,42,53,61,41,56,70,44,89,48,64,64,37,26,35,37,30,30,68,32,87,62,49,48,69,72,54,24,58,56,35,43,67,42,89,51,66,68,30,17,54,45,5,47,51,44,43,52,65,65,74,74,114